Protein AF-A0AAD4NJ56-F1 (afdb_monomer_lite)

Structure (mmCIF, N/CA/C/O backbone):
data_AF-A0AAD4NJ56-F1
#
_entry.id   AF-A0AAD4NJ56-F1
#
loop_
_atom_site.group_PDB
_atom_site.id
_atom_site.type_symbol
_atom_site.label_atom_id
_atom_site.label_alt_id
_atom_site.label_comp_id
_atom_site.label_asym_id
_atom_site.label_entity_id
_atom_site.label_seq_id
_atom_site.pdbx_PDB_ins_code
_atom_site.Cartn_x
_atom_site.Cartn_y
_atom_site.Cartn_z
_atom_site.occupancy
_atom_site.B_iso_or_equiv
_atom_site.auth_seq_id
_atom_site.auth_comp_id
_atom_site.auth_asym_id
_atom_site.auth_atom_id
_atom_site.pdbx_PDB_model_num
ATOM 1 N N . MET A 1 1 ? 12.333 5.735 23.956 1.00 49.78 1 MET A N 1
ATOM 2 C CA . MET A 1 1 ? 11.830 5.089 22.725 1.00 49.78 1 MET A CA 1
ATOM 3 C C . MET A 1 1 ? 13.028 4.888 21.820 1.00 49.78 1 MET A C 1
ATOM 5 O O . MET A 1 1 ? 13.873 5.771 21.806 1.00 49.78 1 MET A O 1
ATOM 9 N N . ALA A 1 2 ? 13.177 3.728 21.181 1.00 54.31 2 ALA A N 1
ATOM 10 C CA . ALA A 1 2 ? 14.251 3.547 20.208 1.00 54.31 2 ALA A CA 1
ATOM 11 C C . ALA A 1 2 ? 13.930 4.409 18.980 1.00 54.31 2 ALA A C 1
ATOM 13 O O . ALA A 1 2 ? 12.823 4.309 18.451 1.00 54.31 2 ALA A O 1
ATOM 14 N N . ASP A 1 3 ? 14.856 5.274 18.573 1.00 83.62 3 ASP A N 1
ATOM 15 C CA . ASP A 1 3 ? 14.691 6.070 17.361 1.00 83.62 3 ASP A CA 1
ATOM 16 C C . ASP A 1 3 ? 14.692 5.137 16.145 1.00 83.62 3 ASP A C 1
ATOM 18 O O . ASP A 1 3 ? 15.584 4.297 15.993 1.00 83.62 3 ASP A O 1
ATOM 22 N N . PHE A 1 4 ? 13.686 5.267 15.276 1.00 87.06 4 PHE A N 1
ATOM 23 C CA . PHE A 1 4 ? 13.682 4.557 14.001 1.00 87.06 4 PHE A CA 1
ATOM 24 C C . PHE A 1 4 ? 14.907 4.955 13.173 1.00 87.06 4 PHE A C 1
ATOM 26 O O . PHE A 1 4 ? 15.350 6.109 13.187 1.00 87.06 4 PHE A O 1
ATOM 33 N N . ALA A 1 5 ? 15.424 4.002 12.395 1.00 90.50 5 ALA A N 1
ATOM 34 C CA . ALA A 1 5 ? 16.363 4.326 11.332 1.00 90.50 5 ALA A CA 1
ATOM 35 C C . ALA A 1 5 ? 15.727 5.364 10.391 1.00 90.50 5 ALA A C 1
ATOM 37 O O . ALA A 1 5 ? 14.525 5.317 10.132 1.00 90.50 5 ALA A O 1
ATOM 38 N N . LYS A 1 6 ? 16.531 6.297 9.877 1.00 91.94 6 LYS A N 1
ATOM 39 C CA . LYS A 1 6 ? 16.072 7.331 8.941 1.00 91.94 6 LYS A CA 1
ATOM 40 C C . LYS A 1 6 ? 16.616 7.047 7.543 1.00 91.94 6 LYS A C 1
ATOM 42 O O . LYS A 1 6 ? 17.772 6.630 7.440 1.00 91.94 6 LYS A O 1
ATOM 47 N N . PRO A 1 7 ? 15.833 7.282 6.480 1.00 93.25 7 PRO A N 1
ATOM 48 C CA . PRO A 1 7 ? 16.345 7.169 5.127 1.00 93.25 7 PRO A CA 1
ATOM 49 C C . PRO A 1 7 ? 17.343 8.302 4.868 1.00 93.25 7 PRO A C 1
ATOM 51 O O . PRO A 1 7 ? 17.212 9.405 5.408 1.00 93.25 7 PRO A O 1
ATOM 54 N N . ILE A 1 8 ? 18.337 8.047 4.024 1.00 93.88 8 ILE A N 1
ATOM 55 C CA . ILE A 1 8 ? 19.272 9.082 3.579 1.00 93.88 8 ILE A CA 1
ATOM 56 C C . ILE A 1 8 ? 18.637 9.786 2.381 1.00 93.88 8 ILE A C 1
ATOM 58 O O . ILE A 1 8 ? 18.316 9.130 1.399 1.00 93.88 8 ILE A O 1
ATOM 62 N N . PHE A 1 9 ? 18.465 11.109 2.437 1.00 95.12 9 PHE A N 1
ATOM 63 C CA . PHE A 1 9 ? 17.999 11.905 1.298 1.00 95.12 9 PHE A CA 1
ATOM 64 C C . PHE A 1 9 ? 19.067 12.918 0.887 1.00 95.12 9 PHE A C 1
ATOM 66 O O . PHE A 1 9 ? 19.467 13.764 1.684 1.00 95.12 9 PHE A O 1
ATOM 73 N N . ASN A 1 10 ? 19.524 12.854 -0.364 1.00 93.19 10 ASN A N 1
ATOM 74 C CA . ASN A 1 10 ? 20.602 13.712 -0.880 1.00 93.19 10 ASN A CA 1
ATOM 75 C C . ASN A 1 10 ? 20.100 14.988 -1.593 1.00 93.19 10 ASN A C 1
ATOM 77 O O . ASN A 1 10 ? 20.852 15.627 -2.326 1.00 93.19 10 ASN A O 1
ATOM 81 N N . GLY A 1 11 ? 18.818 15.334 -1.431 1.00 93.06 11 GLY A N 1
ATOM 82 C CA . GLY A 1 11 ? 18.159 16.425 -2.159 1.00 93.06 11 GLY A CA 1
ATOM 83 C C . GLY A 1 11 ? 17.500 15.995 -3.474 1.00 93.06 11 GLY A C 1
ATOM 84 O O . GLY A 1 11 ? 16.778 16.786 -4.079 1.00 93.06 11 GLY A O 1
ATOM 85 N N . ARG A 1 12 ? 17.713 14.750 -3.925 1.00 92.50 12 ARG A N 1
ATOM 86 C CA . ARG A 1 12 ? 17.134 14.222 -5.170 1.00 92.50 12 ARG A CA 1
ATOM 87 C C . ARG A 1 12 ? 16.625 12.787 -5.063 1.00 92.50 12 ARG A C 1
ATOM 89 O O . ARG A 1 12 ? 15.616 12.471 -5.692 1.00 92.50 12 ARG A O 1
ATOM 96 N N . THR A 1 13 ? 17.328 11.923 -4.340 1.00 94.75 13 THR A N 1
ATOM 97 C CA . THR A 1 13 ? 16.997 10.501 -4.184 1.00 94.75 13 THR A CA 1
ATOM 98 C C . THR A 1 13 ? 17.139 10.048 -2.738 1.00 94.75 13 THR A C 1
ATOM 100 O O . THR A 1 13 ? 17.891 10.646 -1.964 1.00 94.75 13 THR A O 1
ATOM 103 N N . TYR A 1 14 ? 16.418 8.980 -2.406 1.00 95.44 14 TYR A N 1
ATOM 104 C CA . TYR A 1 14 ? 16.494 8.261 -1.140 1.00 95.44 14 TYR A CA 1
ATOM 105 C C . TYR A 1 14 ? 17.470 7.079 -1.217 1.00 95.44 14 TYR A C 1
ATOM 107 O O . TYR A 1 14 ? 17.598 6.446 -2.262 1.00 95.44 14 TYR A O 1
ATOM 115 N N . ASP A 1 15 ? 18.112 6.745 -0.103 1.00 94.06 15 ASP A N 1
ATOM 116 C CA . ASP A 1 15 ? 18.968 5.569 0.053 1.00 94.06 15 ASP A CA 1
ATOM 117 C C . ASP A 1 15 ? 18.767 4.917 1.430 1.00 94.06 15 ASP A C 1
ATOM 119 O O . ASP A 1 15 ? 18.397 5.579 2.409 1.00 94.06 15 ASP A O 1
ATOM 123 N N . ASN A 1 16 ? 19.030 3.607 1.507 1.00 92.38 16 ASN A N 1
ATOM 124 C CA . ASN A 1 16 ? 19.053 2.882 2.778 1.00 92.38 16 ASN A CA 1
ATOM 125 C C . ASN A 1 16 ? 20.186 3.425 3.677 1.00 92.38 16 ASN A C 1
ATOM 127 O O . ASN A 1 16 ? 21.268 3.742 3.174 1.00 92.38 16 ASN A O 1
ATOM 131 N N . PRO A 1 17 ? 19.973 3.530 5.001 1.00 91.62 17 PRO A N 1
ATOM 132 C CA . PRO A 1 17 ? 20.999 3.987 5.930 1.00 91.62 17 PRO A CA 1
ATOM 133 C C . PRO A 1 17 ? 22.159 2.993 6.022 1.00 91.62 17 PRO A C 1
ATOM 135 O O . PRO A 1 17 ? 21.987 1.792 5.841 1.00 91.62 17 PRO A O 1
ATOM 138 N N . SER A 1 18 ? 23.344 3.475 6.400 1.00 86.94 18 SER A N 1
ATOM 139 C CA . SER A 1 18 ? 24.539 2.631 6.568 1.00 86.94 18 SER A CA 1
ATOM 140 C C . SER A 1 18 ? 24.408 1.564 7.664 1.00 86.94 18 SER A C 1
ATOM 142 O O . SER A 1 18 ? 25.196 0.621 7.693 1.00 86.94 18 SER A O 1
ATOM 144 N N . SER A 1 19 ? 23.413 1.681 8.550 1.00 87.81 19 SER A N 1
ATOM 145 C CA . SER A 1 19 ? 23.077 0.658 9.544 1.00 87.81 19 SER A CA 1
ATOM 146 C C . SER A 1 19 ? 22.491 -0.621 8.930 1.00 87.81 19 SER A C 1
ATOM 148 O O . SER A 1 19 ? 22.462 -1.653 9.597 1.00 87.81 19 SER A O 1
ATOM 150 N N . PHE A 1 20 ? 22.041 -0.582 7.674 1.00 88.19 20 PHE A N 1
ATOM 151 C CA . PHE A 1 20 ? 21.495 -1.725 6.942 1.00 88.19 20 PHE A CA 1
ATOM 152 C C . PHE A 1 20 ? 22.627 -2.500 6.249 1.00 88.19 20 PHE A C 1
ATOM 154 O O . PHE A 1 20 ? 22.915 -2.325 5.066 1.00 88.19 20 PHE A O 1
ATOM 161 N N . THR A 1 21 ? 23.317 -3.349 7.016 1.00 82.69 21 THR A N 1
ATOM 162 C CA . THR A 1 21 ? 24.575 -4.001 6.600 1.00 82.69 21 THR A CA 1
ATOM 163 C C . THR A 1 21 ? 24.408 -5.185 5.644 1.00 82.69 21 THR A C 1
ATOM 165 O O . THR A 1 21 ? 25.385 -5.612 5.034 1.00 82.69 21 THR A O 1
ATOM 168 N N . ASN A 1 22 ? 23.195 -5.720 5.487 1.00 83.94 22 ASN A N 1
ATOM 169 C CA . ASN A 1 22 ? 22.882 -6.823 4.570 1.00 83.94 22 ASN A CA 1
ATOM 170 C C . ASN A 1 22 ? 22.288 -6.348 3.229 1.00 83.94 22 ASN A C 1
ATOM 172 O O . ASN A 1 22 ? 21.845 -7.174 2.431 1.00 83.94 22 ASN A O 1
ATOM 176 N N . TRP A 1 23 ? 22.267 -5.037 2.965 1.00 76.69 23 TRP A N 1
ATOM 177 C CA . TRP A 1 23 ? 21.850 -4.493 1.676 1.00 76.69 23 TRP A CA 1
ATOM 178 C C . TRP A 1 23 ? 22.981 -4.612 0.648 1.00 76.69 23 TRP A C 1
ATOM 180 O O . TRP A 1 23 ? 24.009 -3.948 0.756 1.00 76.69 23 TRP A O 1
ATOM 190 N N . SER A 1 24 ? 22.786 -5.436 -0.384 1.00 70.06 24 SER A N 1
ATOM 191 C CA . SER A 1 24 ? 23.773 -5.662 -1.453 1.00 70.06 24 SER A CA 1
ATOM 192 C C . SER A 1 24 ? 23.763 -4.594 -2.557 1.00 70.06 24 SER A C 1
ATOM 194 O O . SER A 1 24 ? 24.507 -4.708 -3.531 1.00 70.06 24 SER A O 1
ATOM 196 N N . GLY A 1 25 ? 22.966 -3.535 -2.397 1.00 71.12 25 GLY A N 1
ATOM 197 C CA . GLY A 1 25 ? 22.832 -2.460 -3.374 1.00 71.12 25 GLY A CA 1
ATOM 198 C C . GLY A 1 25 ? 21.690 -2.675 -4.368 1.00 71.12 25 GLY A C 1
ATOM 199 O O . GLY A 1 25 ? 20.958 -3.660 -4.334 1.00 71.12 25 GLY A O 1
ATOM 200 N N . LEU A 1 26 ? 21.522 -1.698 -5.258 1.00 74.62 26 LEU A N 1
ATOM 201 C CA . LEU A 1 26 ? 20.516 -1.746 -6.319 1.00 74.62 26 LEU A CA 1
ATOM 202 C C . LEU A 1 26 ? 20.976 -2.695 -7.434 1.00 74.62 26 LEU A C 1
ATOM 204 O O . LEU A 1 26 ? 22.157 -2.659 -7.792 1.00 74.62 26 LEU A O 1
ATOM 208 N N . PRO A 1 27 ? 20.064 -3.458 -8.064 1.00 70.69 27 PRO A N 1
ATOM 209 C CA . PRO A 1 27 ? 20.427 -4.271 -9.214 1.00 70.69 27 PRO A CA 1
ATOM 210 C C . PRO A 1 27 ? 20.964 -3.382 -10.342 1.00 70.69 27 PRO A C 1
ATOM 212 O O . PRO A 1 27 ? 20.348 -2.380 -10.745 1.00 70.69 27 PRO A O 1
ATOM 215 N N . ASN A 1 28 ? 22.143 -3.738 -10.845 1.00 72.12 28 ASN A N 1
ATOM 216 C CA . ASN A 1 28 ? 22.769 -3.060 -11.973 1.00 72.12 28 ASN A CA 1
ATOM 217 C C . ASN A 1 28 ? 22.340 -3.704 -13.309 1.00 72.12 28 ASN A C 1
ATOM 219 O O . ASN A 1 28 ? 21.640 -4.716 -13.350 1.00 72.12 28 ASN A O 1
ATOM 223 N N . LEU A 1 29 ? 22.740 -3.109 -14.438 1.00 67.06 29 LEU A N 1
ATOM 224 C CA . LEU A 1 29 ? 22.375 -3.633 -15.760 1.00 67.06 29 LEU A CA 1
ATOM 225 C C . LEU A 1 29 ? 22.912 -5.056 -15.991 1.00 67.06 29 LEU A C 1
ATOM 227 O O . LEU A 1 29 ? 22.241 -5.854 -16.640 1.00 67.06 29 LEU A O 1
ATOM 231 N N . MET A 1 30 ? 24.086 -5.393 -15.449 1.00 67.44 30 MET A N 1
ATOM 232 C CA . MET A 1 30 ? 24.626 -6.752 -15.515 1.00 67.44 30 MET A CA 1
ATOM 233 C C . MET A 1 30 ? 23.822 -7.729 -14.657 1.00 67.44 30 MET A C 1
ATOM 235 O O . MET A 1 30 ? 23.655 -8.860 -15.092 1.00 67.44 30 MET A O 1
ATOM 239 N N . ASP A 1 31 ? 23.278 -7.318 -13.506 1.00 70.00 31 ASP A N 1
ATOM 240 C CA . ASP A 1 31 ? 22.355 -8.142 -12.714 1.00 70.00 31 ASP A CA 1
ATOM 241 C C . ASP A 1 31 ? 21.069 -8.413 -13.491 1.00 70.00 31 ASP A C 1
ATOM 243 O O . ASP A 1 31 ? 20.647 -9.559 -13.586 1.00 70.00 31 ASP A O 1
ATOM 247 N N . ILE A 1 32 ? 20.499 -7.391 -14.137 1.00 67.75 32 ILE A N 1
ATOM 248 C CA . ILE A 1 32 ? 19.302 -7.539 -14.979 1.00 67.75 32 ILE A CA 1
ATOM 249 C C . ILE A 1 32 ? 19.584 -8.468 -16.170 1.00 67.75 32 ILE A C 1
ATOM 251 O O . ILE A 1 32 ? 18.780 -9.347 -16.479 1.00 67.75 32 ILE A O 1
ATOM 255 N N . LEU A 1 33 ? 20.728 -8.303 -16.843 1.00 65.94 33 LEU A N 1
ATOM 256 C CA . LEU A 1 33 ? 21.148 -9.185 -17.935 1.00 65.94 33 LEU A CA 1
ATOM 257 C C . LEU A 1 33 ? 21.429 -10.607 -17.427 1.00 65.94 33 LEU A C 1
ATOM 259 O O . LEU A 1 33 ? 21.035 -11.571 -18.075 1.00 65.94 33 LEU A O 1
ATOM 263 N N . ARG A 1 34 ? 22.058 -10.762 -16.257 1.00 69.56 34 ARG A N 1
ATOM 264 C CA . ARG A 1 34 ? 22.285 -12.060 -15.613 1.00 69.56 34 ARG A CA 1
ATOM 265 C C . ARG A 1 34 ? 20.956 -12.734 -15.291 1.00 69.56 34 ARG A C 1
ATOM 267 O O . ARG A 1 34 ? 20.795 -13.888 -15.650 1.00 69.56 34 ARG A O 1
ATOM 274 N N . TRP A 1 35 ? 19.994 -12.038 -14.699 1.00 65.94 35 TRP A N 1
ATOM 275 C CA . TRP A 1 35 ? 18.659 -12.583 -14.445 1.00 65.94 35 TRP A CA 1
ATOM 276 C C . TRP A 1 35 ? 17.958 -12.994 -15.737 1.00 65.94 35 TRP A C 1
ATOM 278 O O . TRP A 1 35 ? 17.379 -14.069 -15.811 1.00 65.94 35 TRP A O 1
ATOM 288 N N . LYS A 1 36 ? 18.080 -12.186 -16.795 1.00 64.81 36 LYS A N 1
ATOM 289 C CA . LYS A 1 36 ? 17.452 -12.470 -18.089 1.00 64.81 36 LYS A CA 1
ATOM 290 C C . LYS A 1 36 ? 18.088 -13.640 -18.854 1.00 64.81 36 LYS A C 1
ATOM 292 O O . LYS A 1 36 ? 17.395 -14.271 -19.645 1.00 64.81 36 LYS A O 1
ATOM 297 N N . PHE A 1 37 ? 19.388 -13.894 -18.683 1.00 67.44 37 PHE A N 1
ATOM 298 C CA . PHE A 1 37 ? 20.142 -14.832 -19.534 1.00 67.44 37 PHE A CA 1
ATOM 299 C C . PHE A 1 37 ? 20.861 -15.970 -18.794 1.00 67.44 37 PHE A C 1
ATOM 301 O O . PHE A 1 37 ? 21.335 -16.896 -19.446 1.00 67.44 37 PHE A O 1
ATOM 308 N N . ARG A 1 38 ? 21.024 -15.890 -17.470 1.00 54.22 38 ARG A N 1
ATOM 309 C CA . ARG A 1 38 ? 21.853 -16.811 -16.671 1.00 54.22 38 ARG A CA 1
ATOM 310 C C . ARG A 1 38 ? 21.165 -17.373 -15.437 1.00 54.22 38 ARG A C 1
ATOM 312 O O . ARG A 1 38 ? 21.643 -18.390 -14.941 1.00 54.22 38 ARG A O 1
ATOM 319 N N . GLU A 1 39 ? 20.112 -16.745 -14.917 1.00 56.00 39 GLU A N 1
ATOM 320 C CA . GLU A 1 39 ? 19.312 -17.443 -13.915 1.00 56.00 39 GLU A CA 1
ATOM 321 C C . GLU A 1 39 ? 18.521 -18.566 -14.582 1.00 56.00 39 GLU A C 1
ATOM 323 O O . GLU A 1 39 ? 18.001 -18.367 -15.685 1.00 56.00 39 GLU A O 1
ATOM 328 N N . PRO A 1 40 ? 18.479 -19.762 -13.964 1.00 50.31 40 PRO A N 1
ATOM 329 C CA . PRO A 1 40 ? 17.671 -20.847 -14.479 1.00 50.31 40 PRO A CA 1
ATOM 330 C C . PRO A 1 40 ? 16.238 -20.354 -14.611 1.00 50.31 40 PRO A C 1
ATOM 332 O O . PRO A 1 40 ? 15.670 -19.801 -13.668 1.00 50.31 40 PRO A O 1
ATOM 335 N N . ASP A 1 41 ? 15.662 -20.551 -15.788 1.00 58.94 41 ASP A N 1
ATOM 336 C CA . ASP A 1 41 ? 14.262 -20.261 -15.995 1.00 58.94 41 ASP A CA 1
ATOM 337 C C . ASP A 1 41 ? 13.417 -21.274 -15.208 1.00 58.94 41 ASP A C 1
ATOM 339 O O . ASP A 1 41 ? 13.113 -22.373 -15.674 1.00 58.94 41 ASP A O 1
ATOM 343 N N . TYR A 1 42 ? 13.066 -20.912 -13.974 1.00 57.44 42 TYR A N 1
ATOM 344 C CA . TYR A 1 42 ? 12.111 -21.649 -13.152 1.00 57.44 42 TYR A CA 1
ATOM 345 C C . TYR A 1 42 ? 10.658 -21.327 -13.540 1.00 57.44 42 TYR A C 1
ATOM 347 O O . TYR A 1 42 ? 9.738 -21.785 -12.867 1.00 57.44 42 TYR A O 1
ATOM 355 N N . SER A 1 43 ? 10.411 -20.595 -14.639 1.00 59.03 43 SER A N 1
ATOM 356 C CA . SER A 1 43 ? 9.069 -20.323 -15.173 1.00 59.03 43 SER A CA 1
ATOM 357 C C . SER A 1 43 ? 8.431 -21.528 -15.864 1.00 59.03 43 SER A C 1
ATOM 359 O O . SER A 1 43 ? 7.561 -21.364 -16.720 1.00 59.03 43 SER A O 1
ATOM 361 N N . LYS A 1 44 ? 8.772 -22.762 -15.457 1.00 67.69 44 LYS A N 1
ATOM 362 C CA . LYS A 1 44 ? 7.850 -23.891 -15.627 1.00 67.69 44 LYS A CA 1
ATOM 363 C C . LYS A 1 44 ? 6.606 -23.586 -14.802 1.00 67.69 44 LYS A C 1
ATOM 365 O O . LYS A 1 44 ? 6.435 -24.073 -13.691 1.00 67.69 44 LYS A O 1
ATOM 370 N N . LEU A 1 45 ? 5.781 -22.702 -15.344 1.00 72.75 45 LEU A N 1
ATOM 371 C CA . LEU A 1 45 ? 4.505 -22.346 -14.794 1.00 72.75 45 LEU A CA 1
ATOM 372 C C . LEU A 1 45 ? 3.693 -23.626 -14.828 1.00 72.75 45 LEU A C 1
ATOM 374 O O . LEU A 1 45 ? 3.571 -24.222 -15.906 1.00 72.75 45 LEU A O 1
ATOM 378 N N . PRO A 1 46 ? 3.187 -24.063 -13.667 1.00 80.75 46 PRO A N 1
ATOM 379 C CA . PRO A 1 46 ? 2.262 -25.170 -13.624 1.00 80.75 46 PRO A CA 1
ATOM 380 C C . PRO A 1 46 ? 1.124 -24.931 -14.618 1.00 80.75 46 PRO A C 1
ATOM 382 O O . PRO A 1 46 ? 0.758 -23.784 -14.914 1.00 80.75 46 PRO A O 1
ATOM 385 N N . SER A 1 47 ? 0.568 -26.014 -15.153 1.00 86.06 47 SER A N 1
ATOM 386 C CA . SER A 1 47 ? -0.622 -25.908 -15.999 1.00 86.06 47 SER A CA 1
ATOM 387 C C . SER A 1 47 ? -1.762 -25.222 -15.232 1.00 86.06 47 SER A C 1
ATOM 389 O O . SER A 1 47 ? -1.758 -25.179 -14.001 1.00 86.06 47 SER A O 1
ATOM 391 N N . ALA A 1 48 ? -2.763 -24.691 -15.940 1.00 85.00 48 ALA A N 1
ATOM 392 C CA . ALA A 1 48 ? -3.919 -24.082 -15.276 1.00 85.00 48 ALA A CA 1
ATOM 393 C C . ALA A 1 48 ? -4.596 -25.057 -14.291 1.00 85.00 48 ALA A C 1
ATOM 395 O O . ALA A 1 48 ? -4.922 -24.659 -13.180 1.00 85.00 48 ALA A O 1
ATOM 396 N N . GLU A 1 49 ? -4.699 -26.336 -14.661 1.00 89.12 49 GLU A N 1
ATOM 397 C CA . GLU A 1 49 ? -5.256 -27.410 -13.829 1.00 89.12 49 GLU A CA 1
ATOM 398 C C . GLU A 1 49 ? -4.420 -27.669 -12.562 1.00 89.12 49 GLU A C 1
ATOM 400 O O . GLU A 1 49 ? -4.953 -27.798 -11.457 1.00 89.12 49 GLU A O 1
ATOM 405 N N . GLU A 1 50 ? -3.092 -27.672 -12.697 1.00 91.81 50 GLU A N 1
ATOM 406 C CA . GLU A 1 50 ? -2.188 -27.813 -11.555 1.00 91.81 50 GLU A CA 1
ATOM 407 C C . GLU A 1 50 ? -2.265 -26.589 -10.634 1.00 91.81 50 GLU A C 1
ATOM 409 O O . GLU A 1 50 ? -2.304 -26.744 -9.414 1.00 91.81 50 GLU A O 1
ATOM 414 N N . LEU A 1 51 ? -2.360 -25.373 -11.186 1.00 91.38 51 LEU A N 1
ATOM 415 C CA . LEU A 1 51 ? -2.569 -24.155 -10.397 1.00 91.38 51 LEU A CA 1
ATOM 416 C C . LEU A 1 51 ? -3.925 -24.145 -9.694 1.00 91.38 51 LEU A C 1
ATOM 418 O O . LEU A 1 51 ? -4.001 -23.672 -8.568 1.00 91.38 51 LEU A O 1
ATOM 422 N N . ASP A 1 52 ? -4.985 -24.645 -10.322 1.00 91.81 52 ASP A N 1
ATOM 423 C CA . ASP A 1 52 ? -6.309 -24.703 -9.698 1.00 91.81 52 ASP A CA 1
ATOM 424 C C . ASP A 1 52 ? -6.329 -25.677 -8.507 1.00 91.81 52 ASP A C 1
ATOM 426 O O . ASP A 1 52 ? -7.094 -25.482 -7.565 1.00 91.81 52 ASP A O 1
ATOM 430 N N . THR A 1 53 ? -5.435 -26.670 -8.502 1.00 93.00 53 THR A N 1
ATOM 431 C CA . THR A 1 53 ? -5.274 -27.619 -7.390 1.00 93.00 53 THR A CA 1
ATOM 432 C C . THR A 1 53 ? -4.302 -27.110 -6.318 1.00 93.00 53 THR A C 1
ATOM 434 O O . THR A 1 53 ? -4.571 -27.231 -5.125 1.00 93.00 53 THR A O 1
ATOM 437 N N . THR A 1 54 ? -3.162 -26.543 -6.722 1.00 92.62 54 THR A N 1
ATOM 438 C CA . THR A 1 54 ? -2.061 -26.153 -5.815 1.00 92.62 54 THR A CA 1
ATOM 439 C C . THR A 1 54 ? -2.184 -24.727 -5.275 1.00 92.62 54 THR A C 1
ATOM 441 O O . THR A 1 54 ? -1.732 -24.445 -4.167 1.00 92.62 54 THR A O 1
ATOM 444 N N .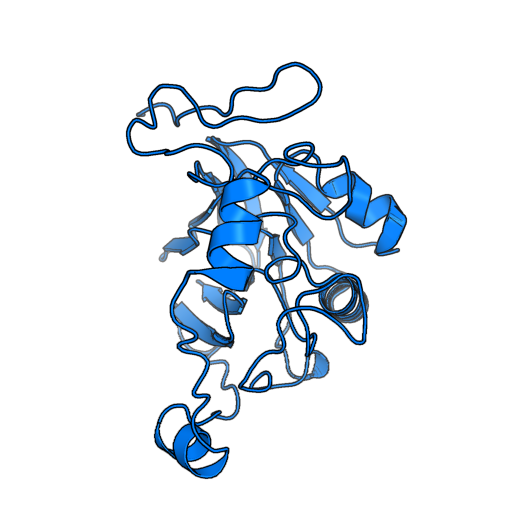 LEU A 1 55 ? -2.811 -23.830 -6.038 1.00 93.38 55 LEU A N 1
ATOM 445 C CA . LEU A 1 55 ? -3.041 -22.416 -5.726 1.00 93.38 55 LEU A CA 1
ATOM 446 C C . LEU A 1 55 ? -4.486 -22.010 -6.095 1.00 93.38 55 LEU A C 1
ATOM 448 O O . LEU A 1 55 ? -4.688 -21.099 -6.913 1.00 93.38 55 LEU A O 1
ATOM 452 N N . PRO A 1 56 ? -5.506 -22.674 -5.512 1.00 95.00 56 PRO A N 1
ATOM 453 C CA . PRO A 1 56 ? -6.902 -22.392 -5.818 1.00 95.00 56 PRO A CA 1
ATOM 454 C C . PRO A 1 56 ? -7.256 -20.945 -5.473 1.00 95.00 56 PRO A C 1
ATOM 456 O O . PRO A 1 56 ? -6.976 -20.458 -4.375 1.00 95.00 56 PRO A O 1
ATOM 459 N N . VAL A 1 57 ? -7.935 -20.262 -6.396 1.00 95.94 57 VAL A N 1
ATOM 460 C CA . VAL A 1 57 ? -8.471 -18.920 -6.140 1.00 95.94 57 VAL A CA 1
ATOM 461 C C . VAL A 1 57 ? -9.829 -19.056 -5.471 1.00 95.94 57 VAL A C 1
ATOM 463 O O . VAL A 1 57 ? -10.817 -19.408 -6.109 1.00 95.94 57 VAL A O 1
ATOM 466 N N . GLN A 1 58 ? -9.860 -18.784 -4.172 1.00 95.38 58 GLN A N 1
ATOM 467 C CA . GLN A 1 58 ? -11.090 -18.761 -3.387 1.00 95.38 58 GLN A CA 1
ATOM 468 C C . GLN A 1 58 ? -11.821 -17.436 -3.599 1.00 95.38 58 GLN A C 1
ATOM 470 O O . GLN A 1 58 ? -11.183 -16.391 -3.706 1.00 95.38 58 GLN A O 1
ATOM 475 N N . THR A 1 59 ? -13.154 -17.455 -3.607 1.00 94.88 59 THR A N 1
ATOM 476 C CA . THR A 1 59 ? -13.945 -16.218 -3.549 1.00 94.88 59 THR A CA 1
ATOM 477 C C . THR A 1 59 ? -13.602 -15.457 -2.272 1.00 94.88 59 THR A C 1
ATOM 479 O O . THR A 1 59 ? -13.617 -16.041 -1.184 1.00 94.88 59 THR A O 1
ATOM 482 N N . ALA A 1 60 ? -13.302 -14.161 -2.397 1.00 96.12 60 ALA A N 1
ATOM 483 C CA . ALA A 1 60 ? -12.983 -13.332 -1.240 1.00 96.12 60 ALA A CA 1
ATOM 484 C C . ALA A 1 60 ? -14.156 -13.309 -0.245 1.00 96.12 60 ALA A C 1
ATOM 486 O O . ALA A 1 60 ? -15.314 -13.136 -0.627 1.00 96.12 60 ALA A O 1
ATOM 487 N N . LYS A 1 61 ? -13.849 -13.483 1.043 1.00 95.88 61 LYS A N 1
ATOM 488 C CA . LYS A 1 61 ? -14.809 -13.369 2.144 1.00 95.88 61 LYS A CA 1
ATOM 489 C C . LYS A 1 61 ? -14.275 -12.365 3.148 1.00 95.88 61 LYS A C 1
ATOM 491 O O . LYS A 1 61 ? -13.199 -12.573 3.696 1.00 95.88 61 LYS A O 1
ATOM 496 N N . PHE A 1 62 ? -15.050 -11.324 3.416 1.00 97.69 62 PHE A N 1
ATOM 497 C CA . PHE A 1 62 ? -14.682 -10.272 4.355 1.00 97.69 62 PHE A CA 1
ATOM 498 C C . PHE A 1 62 ? -15.427 -10.490 5.673 1.00 97.69 62 PHE A C 1
ATOM 500 O O . PHE A 1 62 ? -16.645 -10.336 5.733 1.00 97.69 62 PHE A O 1
ATOM 507 N N . ASN A 1 63 ? -14.712 -10.899 6.724 1.00 96.50 63 ASN A N 1
ATOM 508 C CA . ASN A 1 63 ? -15.308 -11.118 8.041 1.00 96.50 63 ASN A CA 1
ATOM 509 C C . ASN A 1 63 ? -15.276 -9.820 8.860 1.00 96.50 63 ASN A C 1
ATOM 511 O O . ASN A 1 63 ? -14.306 -9.567 9.578 1.00 96.50 63 ASN A O 1
ATOM 515 N N . LEU A 1 64 ? -16.333 -9.016 8.718 1.00 97.00 64 LEU A N 1
ATOM 516 C CA . LEU A 1 64 ? -16.505 -7.733 9.412 1.00 97.00 64 LEU A CA 1
ATOM 517 C C . LEU A 1 64 ? -17.125 -7.876 10.815 1.00 97.00 64 LEU A C 1
ATOM 519 O O . LEU A 1 64 ? -17.211 -6.895 11.540 1.00 97.00 64 LEU A O 1
ATOM 523 N N . GLU A 1 65 ? -17.562 -9.083 11.192 1.00 96.44 65 GLU A N 1
ATOM 524 C CA . GLU A 1 65 ? -18.069 -9.395 12.541 1.00 96.44 65 GLU A CA 1
ATOM 525 C C . GLU A 1 65 ? -16.919 -9.711 13.522 1.00 96.44 65 GLU A C 1
ATOM 527 O O . GLU A 1 65 ? -17.079 -9.651 14.742 1.00 96.44 65 GLU A O 1
ATOM 532 N N . SER A 1 66 ? -15.741 -10.073 13.000 1.00 96.31 66 SER A N 1
ATOM 533 C CA . SER A 1 66 ? -14.526 -10.275 13.799 1.00 96.31 66 SER A CA 1
ATOM 534 C C . SER A 1 66 ? -13.932 -8.938 14.241 1.00 96.31 66 SER A C 1
ATOM 536 O O . SER A 1 66 ? -13.978 -7.973 13.497 1.00 96.31 66 SER A O 1
ATOM 538 N N . GLN A 1 67 ? -13.266 -8.897 15.398 1.00 96.00 67 GLN A N 1
ATOM 539 C CA . GLN A 1 67 ? -12.474 -7.728 15.817 1.00 96.00 67 GLN A CA 1
ATOM 540 C C . GLN A 1 67 ? -11.195 -7.542 14.979 1.00 96.00 67 GLN A C 1
ATOM 542 O O . GLN A 1 67 ? -10.681 -6.434 14.847 1.00 96.00 67 GLN A O 1
ATOM 547 N N . LEU A 1 68 ? -10.676 -8.627 14.400 1.00 98.25 68 LEU A N 1
ATOM 548 C CA . LEU A 1 68 ? -9.525 -8.614 13.503 1.00 98.25 68 LEU A CA 1
ATOM 549 C C . LEU A 1 68 ? -9.716 -9.670 12.416 1.00 98.25 68 LEU A C 1
ATOM 551 O O . LEU A 1 68 ? -9.928 -10.850 12.708 1.00 98.25 68 LEU A O 1
ATOM 555 N N . SER A 1 69 ? -9.622 -9.270 11.154 1.00 98.50 69 SER A N 1
ATOM 556 C CA . SER A 1 69 ? -9.523 -10.204 10.037 1.00 98.50 69 SER A CA 1
ATOM 557 C C . SER A 1 69 ? -8.642 -9.652 8.920 1.00 98.50 69 SER A C 1
ATOM 559 O O . SER A 1 69 ? -8.529 -8.446 8.723 1.00 98.50 69 SER A O 1
ATOM 561 N N . ALA A 1 70 ? -7.993 -10.555 8.190 1.00 98.38 70 ALA A N 1
ATOM 562 C CA . ALA A 1 70 ? -7.195 -10.225 7.019 1.00 98.38 70 ALA A CA 1
ATOM 563 C C . ALA A 1 70 ? -7.571 -11.172 5.879 1.00 98.38 70 ALA A C 1
ATOM 565 O O . ALA A 1 70 ? -7.640 -12.388 6.063 1.00 98.38 70 ALA A O 1
ATOM 566 N N . THR A 1 71 ? -7.827 -10.607 4.704 1.00 98.62 71 THR A N 1
ATOM 567 C CA . THR A 1 71 ? -8.169 -11.338 3.484 1.00 98.62 71 THR A CA 1
ATOM 568 C C . THR A 1 71 ? -7.098 -11.066 2.445 1.00 98.62 71 THR A C 1
ATOM 570 O O . THR A 1 71 ? -6.927 -9.932 1.997 1.00 98.62 71 THR A O 1
ATOM 573 N N . TRP A 1 72 ? -6.366 -12.107 2.058 1.00 98.44 72 TRP A N 1
ATOM 574 C CA . TRP A 1 72 ? -5.349 -12.002 1.021 1.00 98.44 72 TRP A CA 1
ATOM 575 C C . TRP A 1 72 ? -6.002 -11.954 -0.364 1.00 98.44 72 TRP A C 1
ATOM 577 O O . TRP A 1 72 ? -6.698 -12.888 -0.761 1.00 98.44 72 TRP A O 1
ATOM 587 N N . LEU A 1 73 ? -5.770 -10.867 -1.101 1.00 98.44 73 LEU A N 1
ATOM 588 C CA . LEU A 1 73 ? -6.316 -10.636 -2.445 1.00 98.44 73 LEU A CA 1
ATOM 589 C C . LEU A 1 73 ? -5.281 -10.898 -3.560 1.00 98.44 73 LEU A C 1
ATOM 591 O O . LEU A 1 73 ? -5.537 -10.670 -4.748 1.00 98.44 73 LEU A O 1
ATOM 595 N N . GLY A 1 74 ? -4.124 -11.445 -3.179 1.00 96.69 74 GLY A N 1
ATOM 596 C CA . GLY A 1 74 ? -3.021 -11.816 -4.058 1.00 96.69 74 GLY A CA 1
ATOM 597 C C . GLY A 1 74 ? -1.855 -10.827 -4.009 1.00 96.69 74 GLY A C 1
ATOM 598 O O . GLY A 1 74 ? -2.039 -9.634 -3.791 1.00 96.69 74 GLY A O 1
ATOM 599 N N . HIS A 1 75 ? -0.642 -11.341 -4.243 1.00 96.31 75 HIS A N 1
ATOM 600 C CA . HIS A 1 75 ? 0.616 -10.592 -4.096 1.00 96.31 75 HIS A CA 1
ATOM 601 C C . HIS A 1 75 ? 0.705 -9.923 -2.716 1.00 96.31 75 HIS A C 1
ATOM 603 O O . HIS A 1 75 ? 0.525 -10.612 -1.714 1.00 96.31 75 HIS A O 1
ATOM 609 N N . ALA A 1 76 ? 0.932 -8.614 -2.655 1.00 98.00 76 ALA A N 1
ATOM 610 C CA . ALA A 1 76 ? 0.983 -7.840 -1.422 1.00 98.00 76 ALA A CA 1
ATOM 611 C C . ALA A 1 76 ? -0.354 -7.144 -1.084 1.00 98.00 76 ALA A C 1
ATOM 613 O O . ALA A 1 76 ? -0.442 -6.384 -0.119 1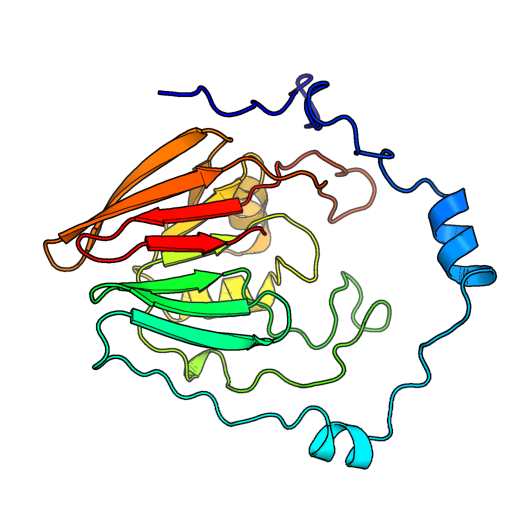.00 98.00 76 ALA A O 1
ATOM 614 N N . THR A 1 77 ? -1.417 -7.431 -1.850 1.00 98.75 77 THR A N 1
ATOM 615 C CA . THR A 1 77 ? -2.744 -6.876 -1.598 1.00 98.75 77 THR A CA 1
ATOM 616 C C . THR A 1 77 ? -3.464 -7.647 -0.499 1.00 98.75 77 THR A C 1
ATOM 618 O O . THR A 1 77 ? -3.849 -8.808 -0.676 1.00 98.75 77 THR A O 1
ATOM 621 N N . VAL A 1 78 ? -3.697 -6.985 0.632 1.00 98.75 78 VAL A N 1
ATOM 622 C CA . VAL A 1 78 ? -4.430 -7.535 1.775 1.00 98.75 78 VAL A CA 1
ATOM 623 C C . VAL A 1 78 ? -5.509 -6.543 2.185 1.00 98.75 78 VAL A C 1
ATOM 625 O O . VAL A 1 78 ? -5.213 -5.390 2.484 1.00 98.75 78 VAL A O 1
ATOM 628 N N . PHE A 1 79 ? -6.762 -6.994 2.210 1.00 98.81 79 PHE A N 1
ATOM 629 C CA . PHE A 1 79 ? -7.830 -6.274 2.901 1.00 98.81 79 PHE A CA 1
ATOM 630 C C . PHE A 1 79 ? -7.771 -6.627 4.384 1.00 98.81 79 PHE A C 1
ATOM 632 O O . PHE A 1 79 ? -7.707 -7.809 4.731 1.00 98.81 79 PHE A O 1
ATOM 639 N N . VAL A 1 80 ? -7.829 -5.626 5.253 1.00 98.81 80 VAL A N 1
ATOM 640 C CA . VAL A 1 80 ? -7.756 -5.799 6.701 1.00 98.81 80 VAL A CA 1
ATOM 641 C C . VAL A 1 80 ? -8.948 -5.116 7.351 1.00 98.81 80 VAL A C 1
ATOM 643 O O . VAL A 1 80 ? -9.214 -3.946 7.091 1.00 98.81 80 VAL A O 1
ATOM 646 N N . HIS A 1 81 ? -9.628 -5.855 8.220 1.00 98.75 81 HIS A N 1
ATOM 647 C CA . HIS A 1 81 ? -10.564 -5.324 9.198 1.00 98.75 81 HIS A CA 1
ATOM 648 C C . HIS A 1 81 ? -9.878 -5.335 10.566 1.00 98.75 81 HIS A C 1
ATOM 650 O O . HIS A 1 81 ? -9.453 -6.394 11.029 1.00 98.75 81 HIS A O 1
ATOM 656 N N . LEU A 1 82 ? -9.749 -4.175 11.199 1.00 98.56 82 LEU A N 1
ATOM 657 C CA . LEU A 1 82 ? -9.060 -3.983 12.473 1.00 98.56 82 LEU A CA 1
ATOM 658 C C . LEU A 1 82 ? -9.917 -3.086 13.364 1.00 98.56 82 LEU A C 1
ATOM 660 O O . LEU A 1 82 ? -10.064 -1.902 13.072 1.00 98.56 82 LEU A O 1
ATOM 664 N N . ASP A 1 83 ? -10.466 -3.635 14.445 1.00 98.06 83 ASP A N 1
ATOM 665 C CA . ASP A 1 83 ? -11.219 -2.885 15.457 1.00 98.06 83 ASP A CA 1
ATOM 666 C C . ASP A 1 83 ? -12.350 -2.014 14.862 1.00 98.06 83 ASP A C 1
ATOM 668 O O . ASP A 1 83 ? -12.575 -0.873 15.274 1.00 98.06 83 ASP A O 1
ATOM 672 N N . GLY A 1 84 ? -13.065 -2.533 13.856 1.00 97.44 84 GLY A N 1
ATOM 673 C CA . GLY A 1 84 ? -14.146 -1.806 13.182 1.00 97.44 84 GLY A CA 1
ATOM 674 C C . GLY A 1 84 ? -13.701 -0.899 12.027 1.00 97.44 84 GLY A C 1
ATOM 675 O O . GLY A 1 84 ? -14.542 -0.198 11.464 1.00 97.44 84 GLY A O 1
ATOM 676 N N . VAL A 1 85 ? -12.414 -0.896 11.666 1.00 98.31 85 VAL A N 1
ATOM 677 C CA . VAL A 1 85 ? -11.844 -0.088 10.577 1.00 98.31 85 VAL A CA 1
ATOM 678 C C . VAL A 1 85 ? -11.328 -0.973 9.456 1.00 98.31 85 VAL A C 1
ATOM 680 O O . VAL A 1 85 ? -10.613 -1.944 9.690 1.00 98.31 85 VAL A O 1
ATOM 683 N N . ASN A 1 86 ? -11.667 -0.606 8.223 1.00 98.75 86 ASN A N 1
ATOM 684 C CA . ASN A 1 86 ? -11.292 -1.338 7.023 1.00 98.75 86 ASN A CA 1
ATOM 685 C C . ASN A 1 86 ? -10.213 -0.587 6.246 1.00 98.75 86 ASN A C 1
ATOM 687 O O . ASN A 1 86 ? -10.377 0.594 5.926 1.00 98.75 86 ASN A O 1
ATOM 691 N N . PHE A 1 87 ? -9.147 -1.282 5.867 1.00 98.88 87 PHE A N 1
ATOM 692 C CA . PHE A 1 87 ? -8.123 -0.734 4.986 1.00 98.88 87 PHE A CA 1
ATOM 693 C C . PHE A 1 87 ? -7.539 -1.785 4.049 1.00 98.88 87 PHE A C 1
ATOM 695 O O . PHE A 1 87 ? -7.750 -2.986 4.219 1.00 98.88 87 PHE A O 1
ATOM 702 N N . ILE A 1 88 ? -6.813 -1.324 3.032 1.00 98.88 88 ILE A N 1
ATOM 703 C CA . ILE A 1 88 ? -6.159 -2.189 2.049 1.00 98.88 88 ILE A CA 1
ATOM 704 C C . ILE A 1 88 ? -4.690 -1.808 1.866 1.00 98.88 88 ILE A C 1
ATOM 706 O O . ILE A 1 88 ? -4.342 -0.625 1.855 1.00 98.88 88 ILE A O 1
ATOM 710 N N . THR A 1 89 ? -3.831 -2.816 1.735 1.00 98.88 89 THR A N 1
ATOM 711 C CA . THR A 1 89 ? -2.406 -2.658 1.415 1.00 98.88 89 THR A CA 1
ATOM 712 C C . THR A 1 89 ? -2.191 -2.829 -0.083 1.00 98.88 89 THR A C 1
ATOM 714 O O . THR A 1 89 ? -2.817 -3.703 -0.678 1.00 98.88 89 THR A O 1
ATOM 717 N N . ASP A 1 90 ? -1.345 -2.000 -0.695 1.00 98.69 90 ASP A N 1
ATOM 718 C CA . ASP A 1 90 ? -0.804 -2.146 -2.058 1.00 98.69 90 ASP A CA 1
ATOM 719 C C . ASP A 1 90 ? -1.781 -2.772 -3.072 1.00 98.69 90 ASP A C 1
ATOM 721 O O . ASP A 1 90 ? -1.572 -3.896 -3.546 1.00 98.69 90 ASP A O 1
ATOM 725 N N . PRO A 1 91 ? -2.910 -2.102 -3.369 1.00 98.31 91 PRO A N 1
ATOM 726 C CA . PRO A 1 91 ? -3.977 -2.698 -4.159 1.00 98.31 91 PRO A CA 1
ATOM 727 C C . PRO A 1 91 ? -3.569 -2.892 -5.620 1.00 98.31 91 PRO A C 1
ATOM 729 O O . PRO A 1 91 ? -3.353 -1.918 -6.341 1.00 98.31 91 PRO A O 1
ATOM 732 N N . VAL A 1 92 ? -3.534 -4.151 -6.077 1.00 98.12 92 VAL A N 1
ATOM 733 C CA . VAL A 1 92 ? -3.182 -4.518 -7.458 1.00 98.12 92 VAL A CA 1
ATOM 734 C C . VAL A 1 92 ? -4.198 -5.478 -8.076 1.00 98.12 92 VAL A C 1
ATOM 736 O O . VAL A 1 92 ? -4.283 -6.663 -7.738 1.00 98.12 92 VAL A O 1
ATOM 739 N N . TRP A 1 93 ? -4.919 -4.976 -9.083 1.00 97.75 93 TRP A N 1
ATOM 740 C CA . TRP A 1 93 ? -5.870 -5.753 -9.890 1.00 97.75 93 TRP A CA 1
ATOM 741 C C . TRP A 1 93 ? -5.381 -5.996 -11.318 1.00 97.75 93 TRP A C 1
ATOM 743 O O . TRP A 1 93 ? -5.876 -6.902 -11.993 1.00 97.75 93 TRP A O 1
ATOM 753 N N . ALA A 1 94 ? -4.392 -5.230 -11.781 1.00 95.25 94 ALA A N 1
ATOM 754 C CA . ALA A 1 94 ? -3.805 -5.382 -13.099 1.00 95.25 94 ALA A CA 1
ATOM 755 C C . ALA A 1 94 ? -3.329 -6.818 -13.348 1.00 95.25 94 ALA A C 1
ATOM 757 O O . ALA A 1 94 ? -2.735 -7.485 -12.498 1.00 95.25 94 ALA A O 1
ATOM 758 N N . SER A 1 95 ? -3.552 -7.294 -14.574 1.00 93.25 95 SER A N 1
ATOM 759 C CA . SER A 1 95 ? -3.034 -8.595 -15.005 1.00 93.25 95 SER A CA 1
ATOM 760 C C . SER A 1 95 ? -1.512 -8.595 -15.156 1.00 93.25 95 SER A C 1
ATOM 762 O O . SER A 1 95 ? -0.906 -9.666 -15.109 1.00 93.25 95 SER A O 1
ATOM 764 N N . ARG A 1 96 ? -0.894 -7.419 -15.334 1.00 91.75 96 ARG A N 1
ATOM 765 C CA . ARG A 1 96 ? 0.553 -7.242 -15.470 1.00 91.75 96 ARG A CA 1
ATOM 766 C C . ARG A 1 96 ? 1.075 -6.117 -14.587 1.00 91.75 96 ARG A C 1
ATOM 768 O O . ARG A 1 96 ? 0.529 -5.019 -14.614 1.00 91.75 96 ARG A O 1
ATOM 775 N N . ALA A 1 97 ? 2.190 -6.377 -13.915 1.00 92.12 97 ALA A N 1
ATOM 776 C CA . ALA A 1 97 ? 2.966 -5.382 -13.184 1.00 92.12 97 ALA A CA 1
ATOM 777 C C . ALA A 1 97 ? 3.972 -4.714 -14.136 1.00 92.12 97 ALA A C 1
ATOM 779 O O . ALA A 1 97 ? 5.150 -5.067 -14.178 1.00 92.12 97 ALA A O 1
ATOM 780 N N . SER A 1 98 ? 3.492 -3.808 -14.993 1.00 87.50 98 SER A N 1
ATOM 781 C CA . SER A 1 98 ? 4.311 -3.205 -16.051 1.00 87.50 98 SER A CA 1
ATOM 782 C C . SER A 1 98 ? 3.726 -1.889 -16.572 1.00 87.50 98 SER A C 1
ATOM 784 O O . SER A 1 98 ? 2.501 -1.757 -16.624 1.00 87.50 98 SER A O 1
ATOM 786 N N . PRO A 1 99 ? 4.562 -0.948 -17.064 1.00 84.62 99 PRO A N 1
ATOM 787 C CA . PRO A 1 99 ? 4.072 0.200 -17.830 1.00 84.62 99 PRO A CA 1
ATOM 788 C C . PRO A 1 99 ? 3.491 -0.195 -19.192 1.00 84.62 99 PRO A C 1
ATOM 790 O O . PRO A 1 99 ? 2.752 0.577 -19.802 1.00 84.62 99 PRO A O 1
ATOM 793 N N . PHE A 1 100 ? 3.846 -1.375 -19.707 1.00 84.06 100 PHE A N 1
ATOM 794 C CA . PHE A 1 100 ? 3.457 -1.835 -21.033 1.00 84.06 100 PHE A CA 1
ATOM 795 C C . PHE A 1 100 ? 2.373 -2.907 -20.949 1.00 84.06 100 PHE A C 1
ATOM 797 O O . PHE A 1 100 ? 2.476 -3.868 -20.192 1.00 84.06 100 PHE A O 1
ATOM 804 N N . ARG A 1 101 ? 1.368 -2.813 -21.825 1.00 78.25 101 ARG A N 1
ATOM 805 C CA . ARG A 1 101 ? 0.270 -3.795 -21.888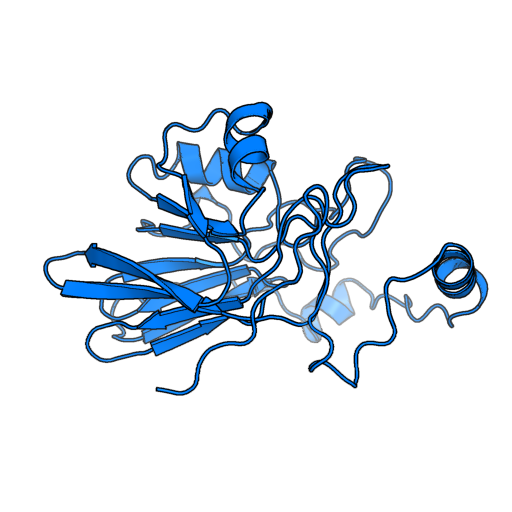 1.00 78.25 101 ARG A CA 1
ATOM 806 C C . ARG A 1 101 ? 0.723 -5.195 -22.327 1.00 78.25 101 ARG A C 1
ATOM 808 O O . ARG A 1 101 ? 0.098 -6.185 -21.957 1.00 78.25 101 ARG A O 1
ATOM 815 N N . LEU A 1 102 ? 1.783 -5.275 -23.136 1.00 78.12 102 LEU A N 1
ATOM 816 C CA . LEU A 1 102 ? 2.234 -6.516 -23.782 1.00 78.12 102 LEU A CA 1
ATOM 817 C C . LEU A 1 102 ? 3.490 -7.130 -23.149 1.00 78.12 102 LEU A C 1
ATOM 819 O O . LEU A 1 102 ? 3.754 -8.310 -23.363 1.00 78.12 102 LEU A O 1
ATOM 823 N N . PHE A 1 103 ? 4.241 -6.364 -22.357 1.00 77.56 103 PHE A N 1
ATOM 824 C CA . PHE A 1 103 ? 5.533 -6.781 -21.807 1.00 77.56 103 PHE A CA 1
ATOM 825 C C . PHE A 1 103 ? 5.538 -6.685 -20.287 1.00 77.56 103 PHE A C 1
ATOM 827 O O . PHE A 1 103 ? 4.801 -5.887 -19.721 1.00 77.56 103 PHE A O 1
ATOM 834 N N . GLY A 1 104 ? 6.396 -7.468 -19.638 1.00 82.00 104 GLY A N 1
ATOM 835 C CA . GLY A 1 104 ? 6.557 -7.486 -18.184 1.00 82.00 104 GLY A CA 1
ATOM 836 C C . GLY A 1 104 ? 5.745 -8.581 -17.478 1.00 82.00 104 GLY A C 1
ATOM 837 O O . GLY A 1 104 ? 4.950 -9.276 -18.127 1.00 82.00 104 GLY A O 1
ATOM 838 N N . PRO A 1 105 ? 5.964 -8.759 -16.163 1.00 85.88 105 PRO A N 1
ATOM 839 C CA . PRO A 1 105 ? 5.407 -9.862 -15.386 1.00 85.88 105 PRO A CA 1
ATOM 840 C C . PRO A 1 105 ? 3.881 -9.890 -15.453 1.00 85.88 105 PRO A C 1
ATOM 842 O O . PRO A 1 105 ? 3.229 -8.870 -15.234 1.00 85.88 105 PRO A O 1
ATOM 845 N N . ARG A 1 106 ? 3.310 -11.057 -15.767 1.00 88.12 106 ARG A N 1
ATOM 846 C CA . ARG A 1 106 ? 1.865 -11.309 -15.716 1.00 88.12 106 ARG A CA 1
ATOM 847 C C . ARG A 1 106 ? 1.570 -12.160 -14.492 1.00 88.12 106 ARG A C 1
ATOM 849 O O . ARG A 1 106 ? 2.252 -13.157 -14.286 1.00 88.12 106 ARG A O 1
ATOM 856 N N . ARG A 1 107 ? 0.547 -11.803 -13.718 1.00 91.25 107 ARG A N 1
ATOM 857 C CA . ARG A 1 107 ? 0.113 -12.635 -12.589 1.00 91.25 107 ARG A CA 1
ATOM 858 C C . ARG A 1 107 ? -0.416 -13.985 -13.080 1.00 91.25 107 ARG A C 1
ATOM 860 O O . ARG A 1 107 ? -1.109 -14.043 -14.097 1.00 91.25 107 ARG A O 1
ATOM 867 N N . TYR A 1 108 ? -0.116 -15.047 -12.336 1.00 90.62 108 TYR A N 1
ATOM 868 C CA . TYR A 1 108 ? -0.541 -16.417 -12.661 1.00 90.62 108 TYR A CA 1
ATOM 869 C C . TYR A 1 108 ? -1.938 -16.747 -12.144 1.00 90.62 108 TYR A C 1
ATOM 871 O O . TYR A 1 108 ? -2.620 -17.594 -12.712 1.00 90.62 108 TYR A O 1
ATOM 879 N N . ARG A 1 109 ? -2.389 -16.042 -11.100 1.00 93.75 109 ARG A N 1
ATOM 880 C CA . ARG A 1 109 ? -3.746 -16.153 -10.567 1.00 93.75 109 ARG A CA 1
ATOM 881 C C . ARG A 1 109 ? -4.478 -14.818 -10.625 1.00 93.75 109 ARG A C 1
ATOM 883 O O . ARG A 1 109 ? -3.852 -13.810 -10.297 1.00 93.75 109 ARG A O 1
ATOM 890 N N . PRO A 1 110 ? -5.762 -14.776 -11.027 1.00 95.44 110 PRO A N 1
ATOM 891 C CA . PRO A 1 110 ? -6.560 -13.554 -10.970 1.00 95.44 110 PRO A CA 1
ATOM 892 C C . PRO A 1 110 ? -6.776 -13.087 -9.518 1.00 95.44 110 PRO A C 1
ATOM 894 O O . PRO A 1 110 ? -6.621 -13.891 -8.597 1.00 95.44 110 PRO A O 1
ATOM 897 N N . PRO A 1 111 ? -7.138 -11.810 -9.298 1.00 96.94 111 PRO A N 1
ATOM 898 C CA . PRO A 1 111 ? -7.684 -11.368 -8.017 1.00 96.94 111 PRO A CA 1
ATOM 899 C C . PRO A 1 111 ? -8.923 -12.202 -7.629 1.00 96.94 111 PRO A C 1
ATOM 901 O O . PRO A 1 111 ? -9.698 -12.565 -8.518 1.00 96.94 111 PRO A O 1
ATOM 904 N N . PRO A 1 112 ? -9.148 -12.482 -6.333 1.00 97.56 112 PRO A N 1
ATOM 905 C CA . PRO A 1 112 ? -10.276 -13.298 -5.870 1.00 97.56 112 PRO A CA 1
ATOM 906 C C . PRO A 1 112 ? -11.629 -12.563 -5.842 1.00 97.56 112 PRO A C 1
ATOM 908 O O . PRO A 1 112 ? -12.650 -13.177 -5.532 1.00 97.56 112 PRO A O 1
ATOM 911 N N . CYS A 1 113 ? -11.649 -11.261 -6.136 1.00 98.12 113 CYS A N 1
ATOM 912 C CA . CYS A 1 113 ? -12.851 -10.433 -6.240 1.00 98.12 113 CYS A CA 1
ATOM 913 C C . CYS A 1 113 ? -12.618 -9.242 -7.183 1.00 98.12 113 CYS A C 1
ATOM 915 O O . CYS A 1 113 ? -11.480 -8.943 -7.556 1.00 98.12 113 CYS A O 1
ATOM 917 N N . GLN A 1 114 ? -13.684 -8.546 -7.570 1.00 98.06 114 GLN A N 1
ATOM 918 C CA . GLN A 1 114 ? -13.602 -7.243 -8.230 1.00 98.06 114 GLN A CA 1
ATOM 919 C C . GLN A 1 114 ? -13.399 -6.126 -7.198 1.00 98.06 114 GLN A C 1
ATOM 921 O O . GLN A 1 114 ? -13.662 -6.302 -6.010 1.00 98.06 114 GLN A O 1
ATOM 926 N N . ILE A 1 115 ? -12.962 -4.949 -7.657 1.00 98.19 115 ILE A N 1
ATOM 927 C CA . ILE A 1 115 ? -12.861 -3.747 -6.807 1.00 98.19 115 ILE A CA 1
ATOM 928 C C . ILE A 1 115 ? -14.245 -3.361 -6.253 1.00 98.19 115 ILE A C 1
ATOM 930 O O . ILE A 1 115 ? -14.372 -3.053 -5.071 1.00 98.19 115 ILE A O 1
ATOM 934 N N . ASN A 1 116 ? -15.294 -3.510 -7.068 1.00 97.88 116 ASN A N 1
ATOM 935 C CA . ASN A 1 116 ? -16.680 -3.247 -6.668 1.00 97.88 116 ASN A CA 1
ATOM 936 C C . ASN A 1 116 ? -17.191 -4.170 -5.548 1.00 97.88 116 ASN A C 1
ATOM 938 O O . ASN A 1 116 ? -18.180 -3.831 -4.907 1.00 97.88 116 ASN A O 1
ATOM 942 N N . ASP A 1 117 ? -16.530 -5.305 -5.307 1.00 97.69 117 ASP A N 1
ATOM 943 C CA . ASP A 1 117 ? -16.905 -6.247 -4.247 1.00 97.69 117 ASP A CA 1
ATOM 944 C C . ASP A 1 117 ? -16.253 -5.893 -2.898 1.00 97.69 117 ASP A C 1
ATOM 946 O O . ASP A 1 117 ? -16.551 -6.527 -1.884 1.00 97.69 117 ASP A O 1
ATOM 950 N N . LEU A 1 118 ? -15.331 -4.920 -2.871 1.00 98.50 118 LEU A N 1
ATOM 951 C CA . LEU A 1 118 ? -14.662 -4.503 -1.643 1.00 98.50 118 LEU A CA 1
ATOM 952 C C . LEU A 1 118 ? -15.668 -3.855 -0.674 1.00 98.50 118 LEU A C 1
ATOM 954 O O . LEU A 1 118 ? -16.469 -3.014 -1.094 1.00 98.50 118 LEU A O 1
ATOM 958 N N . PRO A 1 119 ? -15.601 -4.178 0.631 1.00 97.81 119 PRO A N 1
ATOM 959 C CA . PRO A 1 119 ? -16.313 -3.432 1.658 1.00 97.81 119 PRO A CA 1
ATOM 960 C C . PRO A 1 119 ? -15.864 -1.970 1.704 1.00 97.81 119 PRO A C 1
ATOM 962 O O . PRO A 1 119 ? -14.800 -1.624 1.190 1.00 97.81 119 PRO A O 1
ATOM 965 N N . GLN A 1 120 ? -16.641 -1.128 2.392 1.00 97.88 120 GLN A N 1
ATOM 966 C CA . GLN A 1 120 ? -16.263 0.261 2.662 1.00 97.88 120 GLN A CA 1
ATOM 967 C C . GLN A 1 120 ? -14.835 0.336 3.210 1.00 97.88 120 GLN A C 1
ATOM 969 O O . GLN A 1 120 ? -14.533 -0.337 4.194 1.00 97.88 120 GLN A O 1
ATOM 974 N N . LEU A 1 121 ? -13.995 1.178 2.608 1.00 98.62 121 LEU A N 1
ATOM 975 C CA . LEU A 1 121 ? -12.639 1.460 3.075 1.00 98.62 121 LEU A CA 1
ATOM 976 C C . LEU A 1 121 ? -12.595 2.793 3.828 1.00 98.62 121 LEU A C 1
ATOM 978 O O . LEU A 1 121 ? -13.221 3.773 3.420 1.00 98.62 121 LEU A O 1
ATOM 982 N N . ASN A 1 122 ? -11.834 2.826 4.919 1.00 98.56 122 ASN A N 1
ATOM 983 C CA . ASN A 1 122 ? -11.508 4.047 5.654 1.00 98.56 122 ASN A CA 1
ATOM 984 C C . ASN A 1 122 ? -10.203 4.661 5.144 1.00 98.56 122 ASN A C 1
ATOM 986 O O . ASN A 1 122 ? -10.086 5.880 5.033 1.00 98.56 122 ASN A O 1
ATOM 990 N N . PHE A 1 123 ? -9.226 3.818 4.815 1.00 98.81 123 PHE A N 1
ATOM 991 C CA . PHE A 1 123 ? -7.972 4.251 4.216 1.00 98.81 123 PHE A CA 1
ATOM 992 C C . PHE A 1 123 ? -7.300 3.132 3.419 1.00 98.81 123 PHE A C 1
ATOM 994 O O . PHE A 1 123 ? -7.722 1.976 3.439 1.00 98.81 123 PHE A O 1
ATOM 1001 N N . ALA A 1 124 ? -6.227 3.479 2.722 1.00 98.81 124 ALA A N 1
ATOM 1002 C CA . ALA A 1 124 ? -5.345 2.536 2.060 1.00 98.81 124 ALA A CA 1
ATOM 1003 C C . ALA A 1 124 ? -3.885 2.961 2.226 1.00 98.81 124 ALA A C 1
ATOM 1005 O O . ALA A 1 124 ? -3.585 4.148 2.370 1.00 98.81 124 ALA A O 1
ATOM 1006 N N . VAL A 1 125 ? -2.979 1.988 2.202 1.00 98.88 125 VAL A N 1
ATOM 1007 C CA . VAL A 1 125 ? -1.534 2.220 2.303 1.00 98.88 125 VAL A CA 1
ATOM 1008 C C . VAL A 1 125 ? -0.836 1.751 1.030 1.00 98.88 125 VAL A C 1
ATOM 1010 O O . VAL A 1 125 ? -1.235 0.740 0.451 1.00 98.88 125 VAL A O 1
ATOM 1013 N N . ILE A 1 126 ? 0.191 2.484 0.595 1.00 98.69 126 ILE A N 1
ATOM 1014 C CA . ILE A 1 126 ? 1.069 2.074 -0.512 1.00 98.69 126 ILE A CA 1
ATOM 1015 C C . ILE A 1 126 ? 2.508 2.070 -0.023 1.00 98.69 126 ILE A C 1
ATOM 1017 O O . ILE A 1 126 ? 2.988 3.123 0.371 1.00 98.69 126 ILE A O 1
ATOM 1021 N N . SER A 1 127 ? 3.209 0.939 -0.055 1.00 98.50 127 SER A N 1
ATOM 1022 C CA . SER A 1 127 ? 4.571 0.831 0.492 1.00 98.50 127 SER A CA 1
ATOM 1023 C C . SER A 1 127 ? 5.650 1.460 -0.382 1.00 98.50 127 SER A C 1
ATOM 1025 O O . SER A 1 127 ? 6.607 2.029 0.139 1.00 98.50 127 SER A O 1
ATOM 1027 N N . HIS A 1 128 ? 5.536 1.347 -1.706 1.00 97.50 128 HIS A N 1
ATOM 1028 C CA . HIS A 1 128 ? 6.485 1.900 -2.672 1.00 97.50 128 HIS A CA 1
ATOM 1029 C C . HIS A 1 128 ? 5.894 1.933 -4.091 1.00 97.50 128 HIS A C 1
ATOM 1031 O O . HIS A 1 128 ? 4.800 1.442 -4.358 1.00 97.50 128 HIS A O 1
ATOM 1037 N N . ASN A 1 129 ? 6.612 2.542 -5.041 1.00 95.25 129 ASN A N 1
ATOM 1038 C CA . ASN A 1 129 ? 6.063 2.880 -6.360 1.00 95.25 129 ASN A CA 1
ATOM 1039 C C . ASN A 1 129 ? 6.229 1.810 -7.465 1.00 95.25 129 ASN A C 1
ATOM 1041 O O . ASN A 1 129 ? 5.909 2.106 -8.629 1.00 95.25 129 ASN A O 1
ATOM 1045 N N . HIS A 1 130 ? 6.715 0.603 -7.143 1.00 95.75 130 HIS A N 1
ATOM 1046 C CA . HIS A 1 130 ? 6.847 -0.487 -8.120 1.00 95.75 130 HIS A CA 1
ATOM 1047 C C . HIS A 1 130 ? 5.479 -0.915 -8.674 1.00 95.75 130 HIS A C 1
ATOM 1049 O O . HIS A 1 130 ? 4.443 -0.735 -8.040 1.00 95.75 130 HIS A O 1
ATOM 1055 N N . TYR A 1 131 ? 5.446 -1.457 -9.895 1.00 94.75 131 TYR A N 1
ATOM 1056 C CA . TYR A 1 131 ? 4.186 -1.756 -10.595 1.00 94.75 131 TYR A CA 1
ATOM 1057 C C . TYR A 1 131 ? 3.356 -2.875 -9.960 1.00 94.75 131 TYR A C 1
ATOM 1059 O O . TYR A 1 131 ? 2.152 -2.930 -10.189 1.00 94.75 131 TYR A O 1
ATOM 1067 N N . ASP A 1 132 ? 3.987 -3.766 -9.206 1.00 95.06 132 ASP A N 1
ATOM 1068 C CA . ASP A 1 132 ? 3.358 -4.858 -8.464 1.00 95.06 132 ASP A CA 1
ATOM 1069 C C . ASP A 1 132 ? 2.873 -4.442 -7.067 1.00 95.06 132 ASP A C 1
ATOM 1071 O O . ASP A 1 132 ? 2.186 -5.226 -6.423 1.00 95.06 132 ASP A O 1
ATOM 1075 N N . HIS A 1 133 ? 3.145 -3.202 -6.645 1.00 97.69 133 HIS A N 1
ATOM 1076 C CA . HIS A 1 133 ? 2.680 -2.619 -5.376 1.00 97.69 133 HIS A CA 1
ATOM 1077 C C . HIS A 1 133 ? 1.831 -1.349 -5.569 1.00 97.69 133 HIS A C 1
ATOM 1079 O O . HIS A 1 133 ? 0.998 -0.998 -4.737 1.00 97.69 133 HIS A O 1
ATOM 1085 N N . PHE A 1 134 ? 1.988 -0.673 -6.711 1.00 96.69 134 PHE A N 1
ATOM 1086 C CA . PHE A 1 134 ? 1.257 0.534 -7.077 1.00 96.69 134 PHE A CA 1
ATOM 1087 C C . PHE A 1 134 ? 0.626 0.409 -8.471 1.00 96.69 134 PHE A C 1
ATOM 1089 O O . PHE A 1 134 ? 1.161 0.879 -9.488 1.00 96.69 134 PHE A O 1
ATOM 1096 N N . ASP A 1 135 ? -0.555 -0.205 -8.519 1.00 96.00 135 ASP A N 1
ATOM 1097 C CA . ASP A 1 135 ? -1.412 -0.242 -9.704 1.00 96.00 135 ASP A CA 1
ATOM 1098 C C . ASP A 1 135 ? -2.251 1.040 -9.787 1.00 96.00 135 ASP A C 1
ATOM 1100 O O . ASP A 1 135 ? -3.278 1.200 -9.128 1.00 96.00 135 ASP A O 1
ATOM 1104 N N . SER A 1 136 ? -1.828 1.965 -10.649 1.00 94.56 136 SER A N 1
ATOM 1105 C CA . SER A 1 136 ? -2.500 3.254 -10.833 1.00 94.56 136 SER A CA 1
ATOM 1106 C C . SER A 1 136 ? -3.960 3.122 -11.279 1.00 94.56 136 SER A C 1
ATOM 1108 O O . SER A 1 136 ? -4.762 4.008 -10.996 1.00 94.56 136 SER A O 1
ATOM 1110 N N . MET A 1 137 ? -4.327 2.040 -11.980 1.00 94.75 137 MET A N 1
ATOM 1111 C CA . MET A 1 137 ? -5.720 1.834 -12.376 1.00 94.75 137 MET A CA 1
ATOM 1112 C C . MET A 1 137 ? -6.559 1.386 -11.181 1.00 94.75 137 MET A C 1
ATOM 1114 O O . MET A 1 137 ? -7.636 1.941 -10.971 1.00 94.75 137 MET A O 1
ATOM 1118 N N . ALA A 1 138 ? -6.064 0.431 -10.388 1.00 97.00 138 ALA A N 1
ATOM 1119 C CA . ALA A 1 138 ? -6.745 0.000 -9.170 1.00 97.00 138 ALA A CA 1
ATOM 1120 C C . ALA A 1 138 ? -6.928 1.170 -8.199 1.00 97.00 138 ALA A C 1
ATOM 1122 O O . ALA A 1 138 ? -8.045 1.414 -7.757 1.00 97.00 138 ALA A O 1
ATOM 1123 N N . VAL A 1 139 ? -5.874 1.957 -7.962 1.00 97.25 139 VAL A N 1
ATOM 1124 C CA . VAL A 1 139 ? -5.937 3.147 -7.102 1.00 97.25 139 VAL A CA 1
ATOM 1125 C C . VAL A 1 139 ? -7.002 4.130 -7.588 1.00 97.25 139 VAL A C 1
ATOM 1127 O O . VAL A 1 139 ? -7.846 4.547 -6.803 1.00 97.25 139 VAL A O 1
ATOM 1130 N N . ARG A 1 140 ? -7.048 4.437 -8.892 1.00 96.44 140 ARG A N 1
ATOM 1131 C CA . ARG A 1 140 ? -8.070 5.331 -9.459 1.00 96.44 140 ARG A CA 1
ATOM 1132 C C . ARG A 1 140 ? -9.493 4.784 -9.305 1.00 96.44 140 ARG A C 1
ATOM 1134 O O . ARG A 1 140 ? -10.414 5.558 -9.062 1.00 96.44 140 ARG A O 1
ATOM 1141 N N . LEU A 1 141 ? -9.697 3.481 -9.496 1.00 97.19 141 LEU A N 1
ATOM 1142 C CA . LEU A 1 141 ? -11.016 2.853 -9.364 1.00 97.19 141 LEU A CA 1
ATOM 1143 C C . LEU A 1 141 ? -11.475 2.807 -7.902 1.00 97.19 141 LEU A C 1
ATOM 1145 O O . LEU A 1 141 ? -12.612 3.173 -7.624 1.00 97.19 141 LEU A O 1
ATOM 1149 N N . ILE A 1 142 ? -10.577 2.454 -6.981 1.00 98.12 142 ILE A N 1
ATOM 1150 C CA . ILE A 1 142 ? -10.823 2.462 -5.533 1.00 98.12 142 ILE A CA 1
ATOM 1151 C C . ILE A 1 142 ? -11.163 3.879 -5.062 1.00 98.12 142 ILE A C 1
ATOM 1153 O O . ILE A 1 142 ? -12.184 4.071 -4.413 1.00 98.12 142 ILE A O 1
ATOM 1157 N N . SER A 1 143 ? -10.378 4.883 -5.463 1.00 97.31 143 SER A N 1
ATOM 1158 C CA . SER A 1 143 ? -10.638 6.296 -5.158 1.00 97.31 143 SER A CA 1
ATOM 1159 C C . SER A 1 143 ? -12.011 6.780 -5.627 1.00 97.31 143 SER A C 1
ATOM 1161 O O . SER A 1 143 ? -12.695 7.522 -4.928 1.00 97.31 143 SER A O 1
ATOM 1163 N N . LYS A 1 144 ? -12.443 6.345 -6.815 1.00 96.50 144 LYS A N 1
ATOM 1164 C CA . LYS A 1 144 ? -13.775 6.676 -7.338 1.00 96.50 144 LYS A CA 1
ATOM 1165 C C . LYS A 1 144 ? -14.903 5.986 -6.578 1.00 96.50 144 LYS A C 1
ATOM 1167 O O . LYS A 1 144 ? -15.991 6.546 -6.501 1.00 96.50 144 LYS A O 1
ATOM 1172 N N . GLN A 1 145 ? -14.666 4.773 -6.086 1.00 97.69 145 GLN A N 1
ATOM 1173 C CA . GLN A 1 145 ? -15.658 4.004 -5.342 1.00 97.69 145 GLN A CA 1
ATOM 1174 C C . GLN A 1 145 ? -15.792 4.489 -3.894 1.00 97.69 145 GLN A C 1
ATOM 1176 O O . GLN A 1 145 ? -16.905 4.568 -3.384 1.00 97.69 145 GLN A O 1
ATOM 1181 N N . PHE A 1 146 ? -14.681 4.839 -3.246 1.00 97.81 146 PHE A N 1
ATOM 1182 C CA . PHE A 1 146 ? -14.633 5.246 -1.844 1.00 97.81 146 PHE A CA 1
ATOM 1183 C C . PHE A 1 146 ? -14.110 6.680 -1.736 1.00 97.81 146 PHE A C 1
ATOM 1185 O O . PHE A 1 146 ? -12.931 6.914 -1.489 1.00 97.81 146 PHE A O 1
ATOM 1192 N N . THR A 1 147 ? -14.982 7.665 -1.928 1.00 96.69 147 THR A N 1
ATOM 1193 C CA . THR A 1 147 ? -14.585 9.085 -1.998 1.00 96.69 147 THR A CA 1
ATOM 1194 C C . THR A 1 147 ? -14.096 9.663 -0.671 1.00 96.69 147 THR A C 1
ATOM 1196 O O . THR A 1 147 ? -13.321 10.617 -0.675 1.00 96.69 147 THR A O 1
ATOM 1199 N N . ASP A 1 148 ? -14.515 9.070 0.448 1.00 95.31 148 ASP A N 1
ATOM 1200 C CA . ASP A 1 148 ? -14.232 9.574 1.799 1.00 95.31 148 ASP A CA 1
ATOM 1201 C C . ASP A 1 148 ? -12.989 8.933 2.435 1.00 95.31 148 ASP A C 1
ATOM 1203 O O . ASP A 1 148 ? -12.605 9.291 3.548 1.00 95.31 148 ASP A O 1
ATOM 1207 N N . MET A 1 149 ? -12.355 7.975 1.750 1.00 97.50 149 MET A N 1
ATOM 1208 C CA . MET A 1 149 ? -11.162 7.309 2.270 1.00 97.50 149 MET A CA 1
ATOM 1209 C C . MET A 1 149 ? -9.896 8.157 2.083 1.00 97.50 149 MET A C 1
ATOM 1211 O O . MET A 1 149 ? -9.838 9.032 1.217 1.00 97.50 149 MET A O 1
ATOM 1215 N N . GLU A 1 150 ? -8.849 7.844 2.843 1.00 98.19 150 GLU A N 1
ATOM 1216 C CA . GLU A 1 150 ? -7.532 8.490 2.758 1.00 98.19 150 GLU A CA 1
ATOM 1217 C C . GLU A 1 150 ? -6.447 7.533 2.239 1.00 98.19 150 GLU A C 1
ATOM 1219 O O . GLU A 1 150 ? -6.463 6.337 2.521 1.00 98.19 150 GLU A O 1
ATOM 1224 N N . TRP A 1 151 ? -5.472 8.059 1.498 1.00 98.62 151 TRP A N 1
ATOM 1225 C CA . TRP A 1 151 ? -4.268 7.324 1.113 1.00 98.62 151 TRP A CA 1
ATOM 1226 C C . TRP A 1 151 ? -3.084 7.715 1.994 1.00 98.62 151 TRP A C 1
ATOM 1228 O O . TRP A 1 151 ? -2.774 8.897 2.114 1.00 98.62 151 TRP A O 1
ATOM 1238 N N . PHE A 1 152 ? -2.371 6.728 2.531 1.00 98.75 152 PHE A N 1
ATOM 1239 C CA . PHE A 1 152 ? -1.088 6.913 3.209 1.00 98.75 152 PHE A CA 1
ATOM 1240 C C . PHE A 1 152 ? 0.038 6.354 2.348 1.00 98.75 152 PHE A C 1
ATOM 1242 O O . PHE A 1 152 ? 0.022 5.182 1.965 1.00 98.75 152 PHE A O 1
ATOM 1249 N N . VAL A 1 153 ? 1.014 7.198 2.020 1.00 98.56 153 VAL A N 1
ATOM 1250 C CA . VAL A 1 153 ? 2.073 6.859 1.063 1.00 98.56 153 VAL A CA 1
ATOM 1251 C C . VAL A 1 153 ? 3.432 7.413 1.508 1.00 98.56 153 VAL A C 1
ATOM 1253 O O . VAL A 1 153 ? 3.481 8.437 2.191 1.00 98.56 153 VAL A O 1
ATOM 1256 N N . PRO A 1 154 ? 4.554 6.789 1.116 1.00 97.88 154 PRO A N 1
ATOM 1257 C CA . PRO A 1 154 ? 5.880 7.327 1.354 1.00 97.88 154 PRO A CA 1
ATOM 1258 C C . PRO A 1 154 ? 6.104 8.668 0.655 1.00 97.88 154 PRO A C 1
ATOM 1260 O O . PRO A 1 154 ? 5.524 8.964 -0.394 1.00 97.88 154 PRO A O 1
ATOM 1263 N N . MET A 1 155 ? 7.033 9.452 1.197 1.00 97.62 155 MET A N 1
ATOM 1264 C CA . MET A 1 155 ? 7.473 10.713 0.603 1.00 97.62 155 MET A CA 1
ATOM 1265 C C . MET A 1 155 ? 7.849 10.597 -0.879 1.00 97.62 155 MET A C 1
ATOM 1267 O O . MET A 1 155 ? 8.545 9.674 -1.298 1.00 97.62 155 MET A O 1
ATOM 1271 N N . GLY A 1 156 ? 7.422 11.569 -1.684 1.00 94.94 156 GLY A N 1
ATOM 1272 C CA . GLY A 1 156 ? 7.657 11.623 -3.126 1.00 94.94 156 GLY A CA 1
ATOM 1273 C C . GLY A 1 156 ? 6.626 10.854 -3.960 1.00 94.94 156 GLY A C 1
ATOM 1274 O O . GLY A 1 156 ? 6.735 10.852 -5.194 1.00 94.94 156 GLY A O 1
ATOM 1275 N N . MET A 1 157 ? 5.629 10.213 -3.336 1.00 94.81 157 MET A N 1
ATOM 1276 C CA . MET A 1 157 ? 4.540 9.528 -4.035 1.00 94.81 157 MET A CA 1
ATOM 1277 C C . MET A 1 157 ? 3.320 10.413 -4.306 1.00 94.81 157 MET A C 1
ATOM 1279 O O . MET A 1 157 ? 2.649 10.178 -5.308 1.00 94.81 157 MET A O 1
ATOM 1283 N N . LYS A 1 158 ? 3.044 11.464 -3.524 1.00 92.00 158 LYS A N 1
ATOM 1284 C CA . LYS A 1 158 ? 1.851 12.312 -3.718 1.00 92.00 158 LYS A CA 1
ATOM 1285 C C . LYS A 1 158 ? 1.816 12.964 -5.098 1.00 92.00 158 LYS A C 1
ATOM 1287 O O . LYS A 1 158 ? 0.768 12.999 -5.734 1.00 92.00 158 LYS A O 1
ATOM 1292 N N . GLN A 1 159 ? 2.968 13.374 -5.630 1.00 89.00 159 GLN A N 1
ATOM 1293 C CA . GLN A 1 159 ? 3.057 13.896 -7.001 1.00 89.00 159 GLN A CA 1
ATOM 1294 C C . GLN A 1 159 ? 2.497 12.920 -8.056 1.00 89.00 159 GLN A C 1
ATOM 1296 O O . GLN A 1 159 ? 2.026 13.351 -9.105 1.00 89.00 159 GLN A O 1
ATOM 1301 N N . TRP A 1 160 ? 2.545 11.603 -7.806 1.00 88.69 160 TRP A N 1
ATOM 1302 C CA . TRP A 1 160 ? 1.970 10.605 -8.706 1.00 88.69 160 TRP A CA 1
ATOM 1303 C C . TRP A 1 160 ? 0.446 10.586 -8.635 1.00 88.69 160 TRP A C 1
ATOM 1305 O O . TRP A 1 160 ? -0.204 10.434 -9.670 1.00 88.69 160 TRP A O 1
ATOM 1315 N N . PHE A 1 161 ? -0.112 10.777 -7.441 1.00 91.50 161 PHE A N 1
ATOM 1316 C CA . PHE A 1 161 ? -1.550 10.931 -7.241 1.00 91.50 161 PHE A CA 1
ATOM 1317 C C . PHE A 1 161 ? -2.059 12.172 -7.965 1.00 91.50 161 PHE A C 1
ATOM 1319 O O . PHE A 1 161 ? -2.937 12.060 -8.822 1.00 91.50 161 PHE A O 1
ATOM 1326 N N . ASP A 1 162 ? -1.419 13.313 -7.711 1.00 88.94 162 ASP A N 1
ATOM 1327 C CA . ASP A 1 162 ? -1.799 14.599 -8.294 1.00 88.94 162 ASP A CA 1
ATOM 1328 C C . ASP A 1 162 ? -1.696 14.581 -9.830 1.00 88.94 162 ASP A C 1
ATOM 1330 O O . ASP A 1 162 ? -2.552 15.118 -10.528 1.00 88.94 162 ASP A O 1
ATOM 1334 N N . LYS A 1 163 ? -0.650 13.949 -10.381 1.00 86.00 163 LYS A N 1
ATOM 1335 C CA . LYS A 1 163 ? -0.372 13.991 -11.822 1.00 86.00 163 LYS A CA 1
ATOM 1336 C C . LYS A 1 163 ? -1.123 12.942 -12.644 1.00 86.00 163 LYS A C 1
ATOM 1338 O O . LYS A 1 163 ? -1.381 13.189 -13.821 1.00 86.00 163 LYS A O 1
ATOM 1343 N N . TYR A 1 164 ? -1.408 11.764 -12.086 1.00 83.19 164 TYR A N 1
ATOM 1344 C CA . TYR A 1 164 ? -1.862 10.620 -12.891 1.00 83.19 164 TYR A CA 1
ATOM 1345 C C . TYR A 1 164 ? -3.166 9.975 -12.427 1.00 83.19 164 TYR A C 1
ATOM 1347 O O . TYR A 1 164 ? -3.736 9.199 -13.196 1.00 83.19 164 TYR A O 1
ATOM 1355 N N . LEU A 1 165 ? -3.629 10.241 -11.202 1.00 86.44 165 LEU A N 1
ATOM 1356 C CA . LEU A 1 165 ? -4.756 9.502 -10.625 1.00 86.44 165 LEU A CA 1
ATOM 1357 C C . LEU A 1 165 ? -6.065 10.291 -10.608 1.00 86.44 165 LEU A C 1
ATOM 1359 O O . LEU A 1 165 ? -7.112 9.647 -10.617 1.00 86.44 165 LEU A O 1
ATOM 1363 N N . ASP A 1 166 ? -6.007 11.629 -10.681 1.00 85.25 166 ASP A N 1
ATOM 1364 C CA . ASP A 1 166 ? -7.186 12.514 -10.720 1.00 85.25 166 ASP A CA 1
ATOM 1365 C C . ASP A 1 166 ? -8.214 12.119 -9.645 1.00 85.25 166 ASP A C 1
ATOM 1367 O O . ASP A 1 166 ? -9.346 11.721 -9.925 1.00 85.25 166 ASP A O 1
ATOM 1371 N N . THR A 1 167 ? -7.742 12.100 -8.397 1.00 88.81 167 THR A N 1
ATOM 1372 C CA . THR A 1 167 ? -8.490 11.660 -7.217 1.00 88.81 167 THR A CA 1
ATOM 1373 C C . THR A 1 167 ? -8.726 12.830 -6.273 1.00 88.81 167 THR A C 1
ATOM 1375 O O . THR A 1 167 ? -7.836 13.651 -6.061 1.00 88.81 167 THR A O 1
ATOM 1378 N N . THR A 1 168 ? -9.914 12.877 -5.669 1.00 92.25 168 THR A N 1
ATOM 1379 C CA . THR A 1 168 ? -10.277 13.858 -4.636 1.00 92.25 168 THR A CA 1
ATOM 1380 C C . THR A 1 168 ? -9.951 13.383 -3.222 1.00 92.25 168 THR A C 1
ATOM 1382 O O . THR A 1 168 ? -10.026 14.179 -2.290 1.00 92.25 168 THR A O 1
ATOM 1385 N N . ASN A 1 169 ? -9.605 12.101 -3.048 1.00 96.75 169 ASN A N 1
ATOM 1386 C CA . ASN A 1 169 ? -9.218 11.558 -1.748 1.00 96.75 169 ASN A CA 1
ATOM 1387 C C . ASN A 1 169 ? -8.006 12.307 -1.171 1.00 96.75 169 ASN A C 1
ATOM 1389 O O . ASN A 1 169 ? -7.061 12.591 -1.917 1.00 96.75 169 ASN A O 1
ATOM 1393 N N . PRO A 1 170 ? -7.971 12.551 0.150 1.00 96.69 170 PRO A N 1
ATOM 1394 C CA . PRO A 1 170 ? -6.765 13.004 0.824 1.00 96.69 170 PRO A CA 1
ATOM 1395 C C . PRO A 1 170 ? -5.609 12.019 0.611 1.00 96.69 170 PRO A C 1
ATOM 1397 O O . PRO A 1 170 ? -5.795 10.801 0.641 1.00 96.69 170 PRO A O 1
ATOM 1400 N N . VAL A 1 171 ? -4.408 12.560 0.407 1.00 97.81 171 VAL A N 1
ATOM 1401 C CA . VAL A 1 171 ? -3.166 11.790 0.286 1.00 97.81 171 VAL A CA 1
ATOM 1402 C C . VAL A 1 171 ? -2.181 12.331 1.310 1.00 97.81 171 VAL A C 1
ATOM 1404 O O . VAL A 1 171 ? -1.682 13.450 1.163 1.00 97.81 171 VAL A O 1
ATOM 1407 N N . THR A 1 172 ? -1.914 11.535 2.339 1.00 98.19 172 THR A N 1
ATOM 1408 C CA . THR A 1 172 ? -0.958 11.839 3.398 1.00 98.19 172 THR A CA 1
ATOM 1409 C C . THR A 1 172 ? 0.373 11.172 3.099 1.00 98.19 172 THR A C 1
ATOM 1411 O O . THR A 1 172 ? 0.486 9.959 2.924 1.00 98.19 172 THR A O 1
ATOM 1414 N N . GLU A 1 173 ? 1.393 12.011 3.026 1.00 97.56 173 GLU A N 1
ATOM 1415 C CA . GLU A 1 173 ? 2.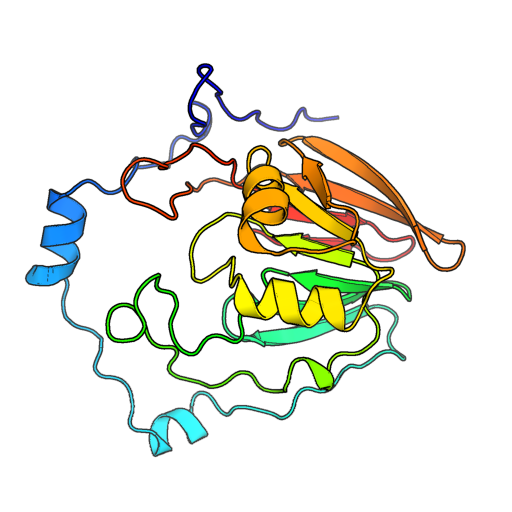726 11.666 2.574 1.00 97.56 173 GLU A CA 1
ATOM 1416 C C . GLU A 1 173 ? 3.659 11.587 3.796 1.00 97.56 173 GLU A C 1
ATOM 1418 O O . GLU A 1 173 ? 3.706 12.527 4.587 1.00 97.56 173 GLU A O 1
ATOM 1423 N N . MET A 1 174 ? 4.354 10.462 3.987 1.00 98.12 174 MET A N 1
ATOM 1424 C CA . MET A 1 174 ? 5.045 10.131 5.244 1.00 98.12 174 MET A CA 1
ATOM 1425 C C . MET A 1 174 ? 6.498 9.690 5.021 1.00 98.12 174 MET A C 1
ATOM 1427 O O . MET A 1 174 ? 6.820 9.028 4.032 1.00 98.12 174 MET A O 1
ATOM 1431 N N . THR A 1 175 ? 7.385 9.999 5.964 1.00 97.38 175 THR A N 1
ATOM 1432 C CA . THR A 1 175 ? 8.747 9.446 6.048 1.00 97.38 175 THR A CA 1
ATOM 1433 C C . THR A 1 175 ? 8.884 8.455 7.206 1.00 97.38 175 THR A C 1
ATOM 1435 O O . THR A 1 175 ? 7.993 8.328 8.042 1.00 97.38 175 THR A O 1
ATOM 1438 N N . TRP A 1 176 ? 9.992 7.712 7.263 1.00 96.94 176 TRP A N 1
ATOM 1439 C CA . TRP A 1 176 ? 10.202 6.721 8.322 1.00 96.94 176 TRP A CA 1
ATOM 1440 C C . TRP A 1 176 ? 10.210 7.358 9.708 1.00 96.94 176 TRP A C 1
ATOM 1442 O O . TRP A 1 176 ? 10.931 8.325 9.961 1.00 96.94 176 TRP A O 1
ATOM 1452 N N . GLY A 1 177 ? 9.452 6.747 10.612 1.00 96.12 177 GLY A N 1
ATOM 1453 C CA . GLY A 1 177 ? 9.241 7.220 11.972 1.00 96.12 177 GLY A CA 1
ATOM 1454 C C . GLY A 1 177 ? 8.080 8.201 12.113 1.00 96.12 177 GLY A C 1
ATOM 1455 O O . GLY A 1 177 ? 7.710 8.499 13.248 1.00 96.12 177 GLY A O 1
ATOM 1456 N N . ASP A 1 178 ? 7.476 8.662 11.013 1.00 97.38 178 ASP A N 1
ATOM 1457 C CA . ASP A 1 178 ? 6.263 9.468 11.090 1.00 97.38 178 ASP A CA 1
ATOM 1458 C C . ASP A 1 178 ? 5.098 8.633 11.623 1.00 97.38 178 ASP A C 1
ATOM 1460 O O . ASP A 1 178 ? 4.888 7.477 11.234 1.00 97.38 178 ASP A O 1
ATOM 1464 N N . LYS A 1 179 ? 4.297 9.275 12.473 1.00 97.19 179 LYS A N 1
ATOM 1465 C CA . LYS A 1 179 ? 2.993 8.795 12.914 1.00 97.19 179 LYS A CA 1
ATOM 1466 C C . LYS A 1 179 ? 1.928 9.806 12.531 1.00 97.19 179 LYS A C 1
ATOM 1468 O O . LYS A 1 179 ? 2.077 10.999 12.787 1.00 97.19 179 LYS A O 1
ATOM 1473 N N . VAL A 1 180 ? 0.803 9.297 12.052 1.00 98.44 180 VAL A N 1
ATOM 1474 C CA . VAL A 1 180 ? -0.436 10.048 11.892 1.00 98.44 180 VAL A CA 1
ATOM 1475 C C . VAL A 1 180 ? -1.514 9.432 12.777 1.00 98.44 180 VAL A C 1
ATOM 1477 O O . VAL A 1 180 ? -1.668 8.215 12.823 1.00 98.44 180 VAL A O 1
ATOM 1480 N N . ILE A 1 181 ? -2.250 10.278 13.498 1.00 98.50 181 ILE A N 1
ATOM 1481 C CA . ILE A 1 181 ? -3.383 9.865 14.331 1.00 98.50 181 ILE A CA 1
ATOM 1482 C C . ILE A 1 181 ? -4.682 10.174 13.581 1.00 98.50 181 ILE A C 1
ATOM 1484 O O . ILE A 1 181 ? -4.830 11.258 12.998 1.00 98.50 181 ILE A O 1
ATOM 1488 N N . ARG A 1 182 ? -5.611 9.217 13.578 1.00 98.06 182 ARG A N 1
ATOM 1489 C CA . ARG A 1 182 ? -6.946 9.346 12.988 1.00 98.06 182 ARG A CA 1
ATOM 1490 C C . ARG A 1 182 ? -8.008 8.825 13.935 1.00 98.06 182 ARG A C 1
ATOM 1492 O O . ARG A 1 182 ? -7.781 7.864 14.657 1.00 98.06 182 ARG A O 1
ATOM 1499 N N . GLU A 1 183 ? -9.171 9.45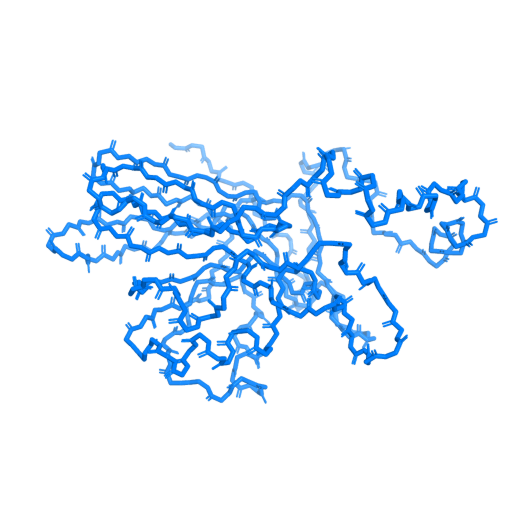6 13.880 1.00 97.88 183 GLU A N 1
ATOM 1500 C CA . GLU A 1 183 ? -10.370 8.991 14.562 1.00 97.88 183 GLU A CA 1
ATOM 1501 C C . GLU A 1 183 ? -11.277 8.318 13.538 1.00 97.88 183 GLU A C 1
ATOM 1503 O O . GLU A 1 183 ? -11.711 8.949 12.572 1.00 97.88 183 GLU A O 1
ATOM 1508 N N . TYR A 1 184 ? -11.575 7.043 13.754 1.00 95.94 184 TYR A N 1
ATOM 1509 C CA . TYR A 1 184 ? -12.511 6.279 12.940 1.00 95.94 184 TYR A CA 1
ATOM 1510 C C . TYR A 1 184 ? -13.541 5.639 13.863 1.00 95.94 184 TYR A C 1
ATOM 1512 O O . TYR A 1 184 ? -13.187 4.971 14.830 1.00 95.94 184 TYR A O 1
ATOM 1520 N N . ASN A 1 185 ? -14.830 5.850 13.584 1.00 92.56 185 ASN A N 1
ATOM 1521 C CA . ASN A 1 185 ? -15.932 5.300 14.383 1.00 92.56 185 ASN A CA 1
ATOM 1522 C C . ASN A 1 185 ? -15.823 5.613 15.895 1.00 92.56 185 ASN A C 1
ATOM 1524 O O . ASN A 1 185 ? -16.196 4.796 16.730 1.00 92.56 185 ASN A O 1
ATOM 1528 N N . GLY A 1 186 ? -15.291 6.792 16.247 1.00 95.06 186 GLY A N 1
ATOM 1529 C CA . GLY A 1 186 ? -15.086 7.218 17.640 1.00 95.06 186 GLY A CA 1
ATOM 1530 C C . GLY A 1 186 ? -13.915 6.539 18.359 1.00 95.06 186 GLY A C 1
ATOM 1531 O O . GLY A 1 186 ? -13.858 6.586 19.586 1.00 95.06 186 GLY A O 1
ATOM 1532 N N . GLN A 1 187 ? -13.018 5.887 17.617 1.00 96.44 187 GLN A N 1
ATOM 1533 C CA . GLN A 1 187 ? -11.826 5.225 18.136 1.00 96.44 187 GLN A CA 1
ATOM 1534 C C . GLN A 1 187 ? -10.561 5.798 17.486 1.00 96.44 187 GLN A C 1
ATOM 1536 O O . GLN A 1 187 ? -10.521 6.042 16.276 1.00 96.44 187 GLN A O 1
ATOM 1541 N N . THR A 1 188 ? -9.507 5.934 18.289 1.00 98.31 188 THR A N 1
ATOM 1542 C CA . THR A 1 188 ? -8.201 6.430 17.854 1.00 98.31 188 THR A CA 1
ATOM 1543 C C . THR A 1 188 ? -7.377 5.325 17.197 1.00 98.31 188 THR A C 1
ATOM 1545 O O . THR A 1 188 ? -7.168 4.261 17.781 1.00 98.31 188 THR A O 1
ATOM 1548 N N . PHE A 1 189 ? -6.835 5.615 16.017 1.00 98.62 189 PHE A N 1
ATOM 1549 C CA . PHE A 1 189 ? -5.879 4.777 15.301 1.00 98.62 189 PHE A CA 1
ATOM 1550 C C . PHE A 1 189 ? -4.578 5.535 15.062 1.00 98.62 189 PHE A C 1
ATOM 1552 O O . PHE A 1 189 ? -4.581 6.708 14.679 1.00 98.62 189 PHE A O 1
ATOM 1559 N N . GLU A 1 190 ? -3.456 4.842 15.241 1.00 98.69 190 GLU A N 1
ATOM 1560 C CA . GLU A 1 190 ? -2.142 5.333 14.837 1.00 98.69 190 GLU A CA 1
ATOM 1561 C C . GLU A 1 190 ? -1.684 4.625 13.563 1.00 98.69 190 GLU A C 1
ATOM 1563 O O . GLU A 1 190 ? -1.565 3.400 13.533 1.00 98.69 190 GLU A O 1
ATOM 1568 N N . ILE A 1 191 ? -1.378 5.401 12.529 1.00 98.75 191 ILE A N 1
ATOM 1569 C CA . ILE A 1 191 ? -0.778 4.928 11.288 1.00 98.75 191 ILE A CA 1
ATOM 1570 C C . ILE A 1 191 ? 0.684 5.356 11.310 1.00 98.75 191 ILE A C 1
ATOM 1572 O O . ILE A 1 191 ? 0.992 6.548 11.302 1.00 98.75 191 ILE A O 1
ATOM 1576 N N . TRP A 1 192 ? 1.586 4.385 11.360 1.00 98.56 192 TRP A N 1
ATOM 1577 C CA . TRP A 1 192 ? 3.028 4.597 11.376 1.00 98.56 192 TRP A CA 1
ATOM 1578 C C . TRP A 1 192 ? 3.637 4.244 10.029 1.00 98.56 192 TRP A C 1
ATOM 1580 O O . TRP A 1 192 ? 3.382 3.160 9.507 1.00 98.56 192 TRP A O 1
ATOM 1590 N N . CYS A 1 193 ? 4.505 5.114 9.521 1.00 98.25 193 CYS A N 1
ATOM 1591 C CA . CYS A 1 193 ? 5.406 4.809 8.416 1.00 98.25 193 CYS A CA 1
ATOM 1592 C C . CYS A 1 193 ? 6.721 4.289 9.004 1.00 98.25 193 CYS A C 1
ATOM 1594 O O . CYS A 1 193 ? 7.428 5.015 9.705 1.00 98.25 193 CYS A O 1
ATOM 1596 N N . VAL A 1 194 ? 7.047 3.019 8.770 1.00 97.56 194 VAL A N 1
ATOM 1597 C CA . VAL A 1 194 ? 8.200 2.356 9.399 1.00 97.56 194 VAL A CA 1
ATOM 1598 C C . VAL A 1 194 ? 9.326 2.078 8.392 1.00 97.56 194 VAL A C 1
ATOM 1600 O O . VAL A 1 194 ? 9.064 1.961 7.190 1.00 97.56 194 VAL A O 1
ATOM 1603 N N . PRO A 1 195 ? 10.584 1.941 8.851 1.00 96.50 195 PRO A N 1
ATOM 1604 C CA . PRO A 1 195 ? 11.696 1.605 7.971 1.00 96.50 195 PRO A CA 1
ATOM 1605 C C . PRO A 1 195 ? 11.513 0.279 7.233 1.00 96.50 195 PRO A C 1
ATOM 1607 O O . PRO A 1 195 ? 11.107 -0.718 7.828 1.00 96.50 195 PRO A O 1
ATOM 1610 N N . ALA A 1 196 ? 11.910 0.259 5.962 1.00 94.88 196 ALA A N 1
ATOM 1611 C CA . ALA A 1 196 ? 12.018 -0.950 5.153 1.00 94.88 196 ALA A CA 1
ATOM 1612 C C . ALA A 1 196 ? 13.328 -0.928 4.357 1.00 94.88 196 ALA A C 1
ATOM 1614 O O . ALA A 1 196 ? 13.774 0.123 3.899 1.00 9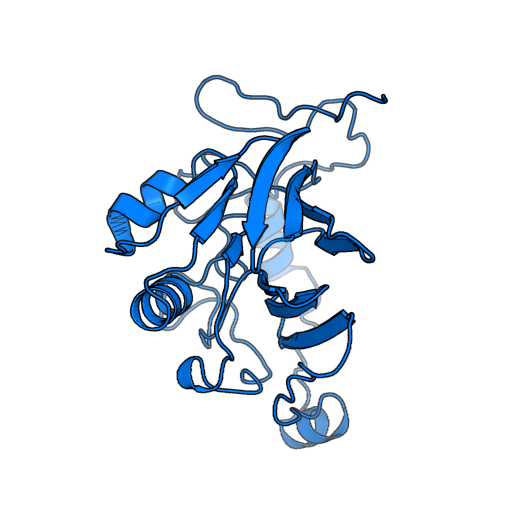4.88 196 ALA A O 1
ATOM 1615 N N . GLN A 1 197 ? 13.951 -2.091 4.181 1.00 93.75 197 GLN A N 1
ATOM 1616 C CA . GLN A 1 197 ? 15.145 -2.226 3.352 1.00 93.75 197 GLN A CA 1
ATOM 1617 C C . GLN A 1 197 ? 14.738 -2.601 1.926 1.00 93.75 197 GLN A C 1
ATOM 1619 O O . GLN A 1 197 ? 14.560 -3.777 1.617 1.00 93.75 197 GLN A O 1
ATOM 1624 N N . HIS A 1 198 ? 14.571 -1.595 1.069 1.00 94.50 198 HIS A N 1
ATOM 1625 C CA . HIS A 1 198 ? 14.134 -1.776 -0.315 1.00 94.50 198 HIS A CA 1
ATOM 1626 C C . HIS A 1 198 ? 14.624 -0.626 -1.205 1.00 94.50 198 HIS A C 1
ATOM 1628 O O . HIS A 1 198 ? 15.648 -0.007 -0.909 1.00 94.50 198 HIS A O 1
ATOM 1634 N N . TRP A 1 199 ? 13.935 -0.378 -2.317 1.00 94.19 199 TRP A N 1
ATOM 1635 C CA . TRP A 1 199 ? 14.182 0.707 -3.260 1.00 94.19 199 TRP A CA 1
ATOM 1636 C C . TRP A 1 199 ? 12.899 1.047 -4.028 1.00 94.19 199 TRP A C 1
ATOM 1638 O O . TRP A 1 199 ? 11.877 0.382 -3.864 1.00 94.19 199 TRP A O 1
ATOM 1648 N N . SER A 1 200 ? 12.937 2.084 -4.865 1.00 92.69 200 SER A N 1
ATOM 1649 C CA . SER A 1 200 ? 11.783 2.487 -5.672 1.00 92.69 200 SER A CA 1
ATOM 1650 C C . SER A 1 200 ? 12.200 2.829 -7.103 1.00 92.69 200 SER A C 1
ATOM 1652 O O . SER A 1 200 ? 13.283 3.367 -7.340 1.00 92.69 200 SER A O 1
ATOM 1654 N N . GLN A 1 201 ? 11.355 2.528 -8.084 1.00 91.50 201 GLN A N 1
ATOM 1655 C CA . GLN A 1 201 ? 11.498 2.965 -9.472 1.00 91.50 201 GLN A CA 1
ATOM 1656 C C . GLN A 1 201 ? 10.222 2.656 -10.260 1.00 91.50 201 GLN A C 1
ATOM 1658 O O . GLN A 1 201 ? 9.735 1.527 -10.257 1.00 91.50 201 GLN A O 1
ATOM 1663 N N . ARG A 1 202 ? 9.728 3.621 -11.037 1.00 88.38 202 ARG A N 1
ATOM 1664 C CA . ARG A 1 202 ? 8.556 3.415 -11.901 1.00 88.38 202 ARG A CA 1
ATOM 1665 C C . ARG A 1 202 ? 8.843 3.727 -13.367 1.00 88.38 202 ARG A C 1
ATOM 1667 O O . ARG A 1 202 ? 8.323 3.058 -14.257 1.00 88.38 202 ARG A O 1
ATOM 1674 N N . LEU A 1 203 ? 9.691 4.702 -13.652 1.00 87.81 203 LEU A N 1
ATOM 1675 C CA . LEU A 1 203 ? 10.090 5.109 -14.995 1.00 87.81 203 LEU A CA 1
ATOM 1676 C C . LEU A 1 203 ? 11.588 4.889 -15.235 1.00 87.81 203 LEU A C 1
ATOM 1678 O O . LEU A 1 203 ? 12.385 4.587 -14.343 1.00 87.81 203 LEU A O 1
ATOM 1682 N N . ALA A 1 204 ? 12.007 5.079 -16.485 1.00 78.94 204 ALA A N 1
ATOM 1683 C CA . ALA A 1 204 ? 13.406 5.364 -16.755 1.00 78.94 204 ALA A CA 1
ATOM 1684 C C . ALA A 1 204 ? 13.738 6.703 -16.064 1.00 78.94 204 ALA A C 1
ATOM 1686 O O . ALA A 1 204 ? 13.058 7.696 -16.299 1.00 78.94 204 ALA A O 1
ATOM 1687 N N . PHE A 1 205 ? 14.759 6.746 -15.206 1.00 85.50 205 PHE A N 1
ATOM 1688 C CA . PHE A 1 205 ? 15.264 7.965 -14.537 1.00 85.50 205 PHE A CA 1
ATOM 1689 C C . PHE A 1 205 ? 14.486 8.506 -13.321 1.00 85.50 205 PHE A C 1
ATOM 1691 O O . PHE A 1 205 ? 14.703 9.660 -12.924 1.00 85.50 205 PHE A O 1
ATOM 1698 N N . ASP A 1 206 ? 13.627 7.712 -12.683 1.00 91.06 206 ASP A N 1
ATOM 1699 C CA . ASP A 1 206 ? 13.004 8.075 -11.397 1.00 91.06 206 ASP A CA 1
ATOM 1700 C C . ASP A 1 206 ? 13.391 7.165 -10.226 1.00 91.06 206 ASP A C 1
ATOM 1702 O O . ASP A 1 206 ? 12.778 7.240 -9.161 1.00 91.06 206 ASP A O 1
ATOM 1706 N N . ARG A 1 207 ? 14.433 6.348 -10.413 1.00 91.75 207 ARG A N 1
ATOM 1707 C CA . ARG A 1 207 ? 14.964 5.472 -9.371 1.00 91.75 207 ARG A CA 1
ATOM 1708 C C . ARG A 1 207 ? 15.212 6.256 -8.083 1.00 91.75 207 ARG A C 1
ATOM 1710 O O . ARG A 1 207 ? 15.878 7.292 -8.109 1.00 91.75 207 ARG A O 1
ATOM 1717 N N . ASN A 1 208 ? 14.658 5.743 -6.993 1.00 94.75 208 ASN A N 1
ATOM 1718 C CA . ASN A 1 208 ? 14.722 6.262 -5.638 1.00 94.75 208 ASN A CA 1
ATOM 1719 C C . ASN A 1 208 ? 14.273 7.724 -5.479 1.00 94.75 208 ASN A C 1
ATOM 1721 O O . ASN A 1 208 ? 14.606 8.357 -4.483 1.00 94.75 208 ASN A O 1
ATOM 1725 N N . LYS A 1 209 ? 13.517 8.297 -6.427 1.00 95.56 209 LYS A N 1
ATOM 1726 C CA . LYS A 1 209 ? 12.944 9.647 -6.255 1.00 95.56 209 LYS A CA 1
ATOM 1727 C C . LYS A 1 209 ? 11.756 9.676 -5.292 1.00 95.56 209 LYS A C 1
ATOM 1729 O O . LYS A 1 209 ? 11.423 10.742 -4.789 1.00 95.56 209 LYS A O 1
ATOM 1734 N N . ALA A 1 210 ? 11.118 8.530 -5.069 1.00 96.12 210 ALA A N 1
ATOM 1735 C CA . ALA A 1 210 ? 10.133 8.328 -4.015 1.00 96.12 210 ALA A CA 1
ATOM 1736 C C . ALA A 1 210 ? 10.711 7.384 -2.954 1.00 96.12 210 ALA A C 1
ATOM 1738 O O . ALA A 1 210 ? 11.533 6.521 -3.268 1.00 96.12 210 ALA A O 1
ATOM 1739 N N . LEU A 1 211 ? 10.294 7.548 -1.710 1.00 97.50 211 LEU A N 1
ATOM 1740 C CA . LEU A 1 211 ? 10.660 6.669 -0.612 1.00 97.50 211 LEU A CA 1
ATOM 1741 C C . LEU A 1 211 ? 9.909 5.323 -0.725 1.00 97.50 211 LEU A C 1
ATOM 1743 O O . LEU A 1 211 ? 8.961 5.179 -1.498 1.00 97.50 211 LEU A O 1
ATOM 1747 N N . TRP A 1 212 ? 10.366 4.332 0.035 1.00 97.75 212 TRP A N 1
ATOM 1748 C CA . TRP A 1 212 ? 9.707 3.048 0.288 1.00 97.75 212 TRP A CA 1
ATOM 1749 C C . TRP A 1 212 ? 9.577 2.867 1.799 1.00 97.75 212 TRP A C 1
ATOM 1751 O O . TRP A 1 212 ? 10.447 3.333 2.528 1.00 97.75 212 TRP A O 1
ATOM 1761 N N . CYS A 1 213 ? 8.543 2.204 2.299 1.00 98.19 213 CYS A N 1
ATOM 1762 C CA . CYS A 1 213 ? 8.373 1.958 3.733 1.00 98.19 213 CYS A CA 1
ATOM 1763 C C . CYS A 1 213 ? 7.537 0.705 4.004 1.00 98.19 213 CYS A C 1
ATOM 1765 O O . CYS A 1 213 ? 6.939 0.143 3.094 1.00 98.19 213 CYS A O 1
ATOM 1767 N N . GLY A 1 214 ? 7.476 0.294 5.267 1.00 98.31 214 GLY A N 1
ATOM 1768 C CA . GLY A 1 214 ? 6.368 -0.514 5.770 1.00 98.31 214 GLY A CA 1
ATOM 1769 C C . GLY A 1 214 ? 5.354 0.363 6.510 1.00 98.31 214 GLY A C 1
ATOM 1770 O O . GLY A 1 214 ? 5.601 1.546 6.764 1.00 98.31 214 GLY A O 1
ATOM 1771 N N . PHE A 1 215 ? 4.246 -0.235 6.938 1.00 98.75 215 PHE A N 1
ATOM 1772 C CA . PHE A 1 215 ? 3.246 0.422 7.773 1.00 98.75 215 PHE A CA 1
ATOM 1773 C C . PHE A 1 215 ? 2.936 -0.386 9.030 1.00 98.75 215 PHE A C 1
ATOM 1775 O O . PHE A 1 215 ? 2.788 -1.605 8.973 1.00 98.75 215 PHE A O 1
ATOM 1782 N N . ALA A 1 216 ? 2.786 0.293 10.165 1.00 98.69 216 ALA A N 1
ATOM 1783 C CA . ALA A 1 216 ? 2.176 -0.290 11.358 1.00 98.69 216 ALA A CA 1
ATOM 1784 C C . ALA A 1 216 ? 0.889 0.467 11.691 1.00 98.69 216 ALA A C 1
ATOM 1786 O O . ALA A 1 216 ? 0.904 1.687 11.834 1.00 98.69 216 ALA A O 1
ATOM 1787 N N . ILE A 1 217 ? -0.221 -0.256 11.799 1.00 98.75 217 ILE A N 1
ATOM 1788 C CA . ILE A 1 217 ? -1.531 0.289 12.146 1.00 98.75 217 ILE A CA 1
ATOM 1789 C C . ILE A 1 217 ? -1.838 -0.186 13.562 1.00 98.75 217 ILE A C 1
ATOM 1791 O O . ILE A 1 217 ? -1.907 -1.390 13.818 1.00 98.75 217 ILE A O 1
ATOM 1795 N N . ILE A 1 218 ? -1.993 0.753 14.487 1.00 98.69 218 ILE A N 1
ATOM 1796 C CA . ILE A 1 218 ? -2.289 0.489 15.894 1.00 98.69 218 ILE A CA 1
ATOM 1797 C C . ILE A 1 218 ? -3.721 0.941 16.150 1.00 98.69 218 ILE A C 1
ATOM 1799 O O . ILE A 1 218 ? -3.992 2.140 16.157 1.00 98.69 218 ILE A O 1
ATOM 1803 N N . GLY A 1 219 ? -4.617 -0.026 16.326 1.00 98.38 219 GLY A N 1
ATOM 1804 C CA . GLY A 1 219 ? -5.972 0.195 16.811 1.00 98.38 219 GLY A CA 1
ATOM 1805 C C . GLY A 1 219 ? -6.051 0.112 18.340 1.00 98.38 219 GLY A C 1
ATOM 1806 O O . GLY A 1 219 ? -5.035 -0.104 19.014 1.00 98.38 219 GLY A O 1
ATOM 1807 N N . PRO A 1 220 ? -7.256 0.282 18.904 1.00 97.81 220 PRO A N 1
ATOM 1808 C CA . PRO A 1 220 ? -7.481 0.251 20.346 1.00 97.81 220 PRO A CA 1
ATOM 1809 C C . PRO A 1 220 ? -7.190 -1.113 20.982 1.00 97.81 220 PRO A C 1
ATOM 1811 O O . PRO A 1 220 ? -6.690 -1.150 22.107 1.00 97.81 220 PRO A O 1
ATOM 1814 N N . ASN A 1 221 ? -7.459 -2.223 20.282 1.00 98.06 221 ASN A N 1
ATOM 1815 C CA . ASN A 1 221 ? -7.267 -3.573 20.827 1.00 98.06 221 ASN A CA 1
ATOM 1816 C C . ASN A 1 221 ? -6.233 -4.384 20.039 1.00 98.06 221 ASN A C 1
ATOM 1818 O O . ASN A 1 221 ? -5.565 -5.249 20.610 1.00 98.06 221 ASN A O 1
ATOM 1822 N N . HIS A 1 222 ? -6.069 -4.101 18.745 1.00 98.69 222 HIS A N 1
ATOM 1823 C CA . HIS A 1 222 ? -5.229 -4.883 17.846 1.00 98.69 222 HIS A CA 1
ATOM 1824 C C . HIS A 1 222 ? -4.209 -4.022 17.097 1.00 98.69 222 HIS A C 1
ATOM 1826 O O . HIS A 1 222 ? -4.312 -2.801 16.988 1.00 98.69 222 HIS A O 1
ATOM 1832 N N . ARG A 1 223 ? -3.178 -4.682 16.563 1.00 98.62 223 ARG A N 1
ATOM 1833 C CA . ARG A 1 223 ? -2.138 -4.048 15.748 1.00 98.62 223 ARG A CA 1
ATOM 1834 C C . ARG A 1 223 ? -1.888 -4.874 14.501 1.00 98.62 223 ARG A C 1
ATOM 1836 O O . ARG A 1 223 ? -1.856 -6.100 14.571 1.00 98.62 223 ARG A O 1
ATOM 1843 N N . PHE A 1 224 ? -1.660 -4.197 13.386 1.00 98.69 224 PHE A N 1
ATOM 1844 C CA . PHE A 1 224 ? -1.320 -4.806 12.108 1.00 98.69 224 PHE A CA 1
ATOM 1845 C C . PHE A 1 224 ? 0.004 -4.239 11.598 1.00 98.69 224 PHE A C 1
ATOM 1847 O O . PHE A 1 224 ? 0.250 -3.039 11.706 1.00 98.69 224 PHE A O 1
ATOM 1854 N N . TYR A 1 225 ? 0.856 -5.100 11.048 1.00 98.62 225 TYR A N 1
ATOM 1855 C CA . TYR A 1 225 ? 2.143 -4.717 10.480 1.00 98.62 225 TYR A CA 1
ATOM 1856 C C . TYR A 1 225 ? 2.240 -5.189 9.033 1.00 98.62 225 TYR A C 1
ATOM 1858 O O . TYR A 1 225 ? 2.026 -6.365 8.745 1.00 98.62 225 TYR A O 1
ATOM 1866 N N . TYR A 1 226 ? 2.592 -4.267 8.146 1.00 98.56 226 TYR A N 1
ATOM 1867 C CA . TYR A 1 226 ? 2.795 -4.489 6.727 1.00 98.56 226 TYR A CA 1
ATOM 1868 C C . TYR A 1 226 ? 4.227 -4.115 6.354 1.00 98.56 226 TYR A C 1
ATOM 1870 O O . TYR A 1 226 ? 4.650 -2.982 6.568 1.00 98.56 226 TYR A O 1
ATOM 1878 N N . THR A 1 227 ? 4.987 -5.061 5.810 1.00 96.69 227 THR A N 1
ATOM 1879 C CA . THR A 1 227 ? 6.418 -4.873 5.510 1.00 96.69 227 THR A CA 1
ATOM 1880 C C . THR A 1 227 ? 6.687 -4.097 4.229 1.00 96.69 227 THR A C 1
ATOM 1882 O O . THR A 1 227 ? 7.811 -3.631 4.044 1.00 96.69 227 THR A O 1
ATOM 1885 N N . GLY A 1 228 ? 5.665 -3.962 3.383 1.00 91.44 228 GLY A N 1
ATOM 1886 C CA . GLY A 1 228 ? 5.784 -3.412 2.044 1.00 91.44 228 GLY A CA 1
ATOM 1887 C C . GLY A 1 228 ? 6.149 -4.415 0.974 1.00 91.44 228 GLY A C 1
ATOM 1888 O O . GLY A 1 228 ? 6.548 -5.555 1.312 1.00 91.44 228 GLY A O 1
#

Foldseek 3Di:
DDDAQFWDDPPFFTDHDPVCPPFPDDQDPVNVVCVVPPPPPPPPPDDPVVCCVVPNQAQWDDDQVDCWDWTDQDDQWIWIRHRNAIEIFLDDQDQAQAPDPPDHDGDPDGGNDDLVPDDAHQEYEAQADGSSRDVLVSLLVNLVVHVNHAYEYEAQCVVVCVPRRPHNHHYHYDTAQDWDWDADPNWIKIKGWHDANDWYDHDVPCTRSTHGTKIWIDTPPDIDTGRD

Radius of gyration: 18.35 Å; chains: 1; bounding box: 43×44×46 Å

pLDDT: mean 91.37, std 10.65, range [49.78, 98.88]

Organism: NCBI:txid166010

Sequence (228 aa):
MADFAKPIFNGRTYDNPSSFTNWSGLPNLMDILRWKFREPDYSKLPSAEELDTTLPVQTAKFNLESQLSATWLGHATVFVHLDGVNFITDPVWASRASPFRLFGPRRYRPPPCQINDLPQLNFAVISHNHYDHFDSMAVRLISKQFTDMEWFVPMGMKQWFDKYLDTTNPVTEMTWGDKVIREYNGQTFEIWCVPAQHWSQRLAFDRNKALWCGFAIIGPNHRFYYTG

Secondary structure (DSSP, 8-state):
-PPPP--EE-SS-EE--TT-TT------HHHHHHHHHTS-----PPPHHHHHHHS--PPP----SSSEEEEEEETTEEEEEETTEEEEES----SBSSSSSSSS-B-SS--SS-GGGSPPPSEEE----STTT--HHHHHHHHHH-TT-EEEEETT-HHHHHHHT---S-EEEE-TT-EEEEEETTEEEEEEEE--S----SSTT-TTSS---EEEEE-SS-EEEE--

InterPro domains:
  IPR001279 Metallo-beta-lactamase [PF12706] (86-228)
  IPR036866 Ribonuclease Z/Hydroxyacylglutathione hydrolase-like [G3DSA:3.60.15.10] (48-228)
  IPR036866 Ribonuclease Z/Hydroxyacylglutathione hydrolase-like [SSF56281] (69-227)